Protein 8ITX (pdb70)

Radius of gyration: 19.16 Å; Cα contacts (8 Å, |Δi|>4): 746; chains: 2; bounding box: 39×43×53 Å

Sequence (276 aa):
PLIVPYNLPLPGGVVPRMLITILGTVKPNANRIALDFQRGNDVAFHFNPRFNENNRRVIVCNTKLDNNWGREERQQSVFPFESSGKPFKIQVLVEPDHFKVAVNDAHLLQQYNHRVKKLNEISKLGISSGDIDLTSASYTMIPLIVPYNLPLPGGVVPRMLITILGTVKPNANRIALDFQRGNDVAFHFNPRFNENNRRVIVCNTKLDNNWGREERQSVFPFESGKPFKIQVLVEPDHFKVAVNDAHLLQQYNHRVKKLNEISKLGISGDIDLTSASYTMI

InterPro domains:
  IPR001079 Galectin, carbohydrate recognition domain [PF00337] (117-246)
  IPR001079 Galectin, carbohydrate recognition domain [PS51304] (118-248)
  IPR001079 Galectin, carbohydrate recognition domain [SM00276] (116-248)
  IPR001079 Galectin, carbohydrate recognition domain [SM00908] (122-247)
  IPR001079 Galectin, carbohydrate recognition domain [cd00070] (117-244)
  IPR013320 Concanavalin A-like lectin/glucanase domain superfamily [SSF49899] (115-247)
  IPR044156 Galectin-like [PTHR11346] (79-246)

Solvent-accessible surface area: 13615 Å² total; per-residue (Å²): 146,56,37,6,71,65,34,12,72,3,91,68,8,0,52,51,115,9,32,0,31,1,67,6,46,0,71,99,138,10,74,146,2,13,2,21,0,28,45,53,85,11,13,2,0,26,1,13,0,70,22,76,50,139,140,190,107,16,0,2,2,5,4,26,70,110,81,102,120,42,156,83,46,111,44,92,108,22,37,2,90,59,37,104,99,9,58,1,41,1,33,0,37,92,104,27,2,62,0,23,3,71,105,59,111,24,19,80,0,93,8,64,10,150,136,27,80,88,0,45,18,0,10,2,35,18,16,1,66,0,81,35,16,53,88,73,104,102,164,66,87,24,47,60,72,12,79,3,110,68,7,1,61,46,111,12,35,0,33,0,67,4,41,1,60,102,142,10,39,141,1,13,1,20,0,3,73,39,39,23,3,2,0,27,1,11,0,65,17,74,51,136,138,189,104,16,1,2,3,5,2,28,78,118,52,99,107,42,153,81,46,116,48,92,106,22,38,2,104,57,30,110,97,10,57,0,40,1,30,0,41,91,101,34,2,69,1,24,3,71,108,61,106,20,17,78,1,97,9,63,14,149,117,23,110,79,0,53,23,0,9,1,33,26,29,3,72,2,89,38,15,51,91,72,105,101

Foldseek 3Di:
DDDPQDKFWDVQFDDAQKKKKWKWWFAQVWAKKWKFQDFVPKGFKIWMWGCPPPHATKIWMFIADPNDTDDIDIDRPHPHDHGGMKMWMWGDHQFWIWIDIPNHTDDTGGTPPNPRRSRTMMTIHTRIDTDDIDMDGD/DDDPQDKFWPAQFDDAQKKKKWKWAFAQPFAKKWKFQDQVPKGFKIWMFGCPPPDATKIWIFIADPNRTDDIDIDRDHPHDRGGMKMWMWGHHQFWIWIAMNNHTDDTGGTPPNPRSSRTIMTIHTRIGTDDIDMDGD

GO terms:
  GO:0005576 extracellular region (C, IDA)
  GO:0070492 oligosaccharide binding (F, IDA)
  GO:0031640 killing of cells of another organism (P, IDA)
  GO:0061844 antimicrobial humoral immune response mediated by antimicrobial peptide (P, IDA)
  GO:0051134 negative regulation of NK T cell activation (P, IDA)
  GO:0141069 receptor ligand inhibitor activity (F, IDA)
  GO:0004864 protein phosphatase inhibitor activity (F, IDA)
  GO:0031334 positive regulation of protein-containing complex assembly (P, IDA)
  GO:1903078 positive regulation of protein localization to plasma membrane (P, IDA)
  GO:0019903 protein phosphatase binding (F, IPI)
  GO:0005634 nucleus (C, IDA)
  GO:0005737 cytoplasm (C, IDA)
  GO:0005576 extracellular region (C, EXP)
  GO:0005737 cytoplasm (C, EXP)
  GO:0005886 plasma membrane (C, TAS)
  GO:0030246 carbohydrate binding (F, TAS)
  GO:0101003 ficolin-1-rich granule membrane (C, TAS)
  GO:0030667 secretory granule membrane (C, TAS)
  GO:0005515 protein binding (F, IPI)
  GO:0002548 monocyte chemotaxis (P, IDA)

B-factor: mean 15.77, std 7.27, range [7.55, 139.93]

Secondary structure (DSSP, 8-state):
-PPSSEEEE-TT---TTEEEEEEEEE-TT--BEEEEEEETTEEEEEEEEEEEETTEEEEEEEEEETTEE---EEE------TTSEEEEEEEE-SSEEEEEETTEEEEEEE-SS--GGG--EEEEEESEEEEEEEEEE-/-B-SSEEEE-TT---TTEEEEEEEEE-TT--BEEEEEEETTEEEEEEEEEEEETTEEEEEEEEEETTEE---EEE------TT-EEEEEEEE-SSEEEEEETTEEEEEEE-SS--GGG--EEEEEESEEEEEEEEEE-

Organism: Homo sapiens (NCBI:txid9606)

Nearest PDB structures (foldseek):
  6h64-assembly4_D  TM=9.953E-01  e=1.237E-25  Homo sapiens
  4lbl-assembly1_A  TM=9.980E-01  e=2.325E-25  Homo sapiens
  3aya-assembly2_B  TM=9.984E-01  e=3.360E-25  Homo sapiens
  7cxc-assembly2_B  TM=9.991E-01  e=4.196E-24  Mus musculus
  8ilu-assembly1_B  TM=9.941E-01  e=5.178E-24  Mus musculus

Structure (mmCIF, N/CA/C/O backbone):
data_8ITX
#
_entry.id   8ITX
#
_cell.length_a   34.350
_cell.length_b   43.340
_cell.length_c   48.150
_cell.angle_alpha   111.12
_cell.angle_beta   105.87
_cell.angle_gamma   90.42
#
_symmetry.space_group_name_H-M   'P 1'
#
loop_
_entity.id
_entity.type
_entity.pdbx_description
1 polymer Galectin-3
2 non-polymer 'CHLORIDE ION'
3 non-polymer '2-[(2S,3R,4S,5R,6R)-2-[2-[2,5-bis(chloranyl)phenyl]-5-methyl-1,2,4-triazol-3-yl]-4-[4-[4-chloranyl-3,5-bis(fluoranyl)phenyl]-1,2,3-triazol-1-yl]-6-(hydroxymethyl)-5-oxidanyl-oxan-3-yl]oxyethanoic acid'
4 non-polymer piperazine
5 water water
#
loop_
_atom_site.group_PDB
_atom_site.id
_atom_site.type_symbol
_atom_site.label_atom_id
_atom_site.label_alt_id
_atom_site.label_comp_id
_atom_site.label_asym_id
_atom_site.label_entity_id
_atom_site.label_seq_id
_atom_site.pdbx_PDB_ins_code
_atom_site.Cartn_x
_atom_site.Cartn_y
_atom_site.Cartn_z
_atom_site.occupancy
_atom_site.B_iso_or_equiv
_atom_site.auth_seq_id
_atom_site.auth_comp_id
_atom_site.auth_asym_id
_atom_site.auth_atom_id
_atom_site.pdbx_PDB_model_num
ATOM 1 N N . PRO A 1 45 ? 17.013 -6.453 19.140 1.00 37.49 113 PRO A N 1
ATOM 2 C CA . PRO A 1 45 ? 15.753 -6.100 19.856 1.00 28.09 113 PRO A CA 1
ATOM 3 C C . PRO A 1 45 ? 15.748 -4.574 20.124 1.00 21.18 113 PRO A C 1
ATOM 4 O O . PRO A 1 45 ? 16.316 -4.146 21.157 1.00 23.75 113 PRO A O 1
ATOM 8 N N . LEU A 1 46 ? 15.275 -3.750 19.185 1.00 18.17 114 LEU A N 1
ATOM 9 C CA . LEU A 1 46 ? 15.302 -2.333 19.391 1.00 16.94 114 LEU A CA 1
ATOM 10 C C . LEU A 1 46 ? 14.163 -1.948 20.335 1.00 15.02 114 LEU A C 1
ATOM 11 O O . LEU A 1 46 ? 13.178 -2.676 20.437 1.00 19.66 114 LEU A O 1
ATOM 16 N N . ILE A 1 47 ? 14.252 -0.801 20.973 1.00 14.62 115 ILE A N 1
ATOM 17 C CA . ILE A 1 47 ? 13.167 -0.248 21.757 1.00 14.36 115 ILE A CA 1
ATOM 18 C C . ILE A 1 47 ? 12.182 0.466 20.898 1.00 13.38 115 ILE A C 1
ATOM 19 O O . ILE A 1 47 ? 12.541 1.411 20.140 1.00 14.90 115 ILE A O 1
ATOM 23 N N . VAL A 1 48 ? 10.913 0.116 21.009 1.00 13.13 116 VAL A N 1
ATOM 24 C CA . VAL A 1 48 ? 9.807 0.788 20.325 1.00 14.65 116 VAL A CA 1
ATOM 25 C C . VAL A 1 48 ? 9.091 1.692 21.346 1.00 15.80 116 VAL A C 1
ATOM 26 O O . VAL A 1 48 ? 8.858 1.240 22.485 1.00 17.54 116 VAL A O 1
ATOM 30 N N . PRO A 1 49 ? 8.695 2.896 20.982 1.00 15.66 117 PRO A N 1
ATOM 31 C CA . PRO A 1 49 ? 8.866 3.498 19.689 1.00 15.12 117 PRO A CA 1
ATOM 32 C C . PRO A 1 49 ? 10.279 3.817 19.306 1.00 16.04 117 PRO A C 1
ATOM 33 O O . PRO A 1 49 ? 11.084 4.249 20.144 1.00 19.05 117 PRO A O 1
ATOM 37 N N . TYR A 1 50 ? 10.624 3.581 18.059 1.00 15.30 118 TYR A N 1
ATOM 38 C CA . TYR A 1 50 ? 12.005 3.747 17.667 1.00 14.77 118 TYR A CA 1
ATOM 39 C C . TYR A 1 50 ? 12.074 4.872 16.640 1.00 14.55 118 TYR A C 1
ATOM 40 O O . TYR A 1 50 ? 11.213 4.974 15.679 1.00 16.97 118 TYR A O 1
ATOM 49 N N . ASN A 1 51 ? 13.008 5.765 16.748 1.00 14.28 119 ASN A N 1
ATOM 50 C CA . ASN A 1 51 ? 13.179 6.854 15.835 1.00 14.03 119 ASN A CA 1
ATOM 51 C C . ASN A 1 51 ? 14.458 6.724 15.023 1.00 14.89 119 ASN A C 1
ATOM 52 O O . ASN A 1 51 ? 15.557 6.589 15.627 1.00 18.64 119 ASN A O 1
ATOM 57 N N . LEU A 1 52 ? 14.387 6.632 13.694 1.00 13.65 120 LEU A N 1
ATOM 58 C CA . LEU A 1 52 ? 15.515 6.394 12.765 1.00 15.24 120 LEU A CA 1
ATOM 59 C C . LEU A 1 52 ? 15.783 7.737 12.116 1.00 15.09 120 LEU A C 1
ATOM 60 O O . LEU A 1 52 ? 15.064 8.120 11.142 1.00 12.27 120 LEU A O 1
ATOM 65 N N . PRO A 1 53 ? 16.713 8.589 12.676 1.00 17.34 121 PRO A N 1
ATOM 66 C CA . PRO A 1 53 ? 17.071 9.788 11.905 1.00 16.32 121 PRO A CA 1
ATOM 67 C C . PRO A 1 53 ? 17.645 9.414 10.535 1.00 15.25 121 PRO A C 1
ATOM 68 O O . PRO A 1 53 ? 18.304 8.357 10.369 1.00 17.68 121 PRO A O 1
ATOM 72 N N . LEU A 1 54 ? 17.360 10.225 9.510 1.00 13.56 122 LEU A N 1
ATOM 73 C CA . LEU A 1 54 ? 17.760 10.055 8.147 1.00 16.34 122 LEU A CA 1
ATOM 74 C C . LEU A 1 54 ? 18.728 11.150 7.812 1.00 18.01 122 LEU A C 1
ATOM 75 O O . LEU A 1 54 ? 18.275 12.183 7.257 1.00 18.44 122 LEU A O 1
ATOM 80 N N . PRO A 1 55 ? 20.024 10.979 8.193 1.00 18.41 123 PRO A N 1
ATOM 81 C CA . PRO A 1 55 ? 20.978 12.059 8.057 1.00 18.84 123 PRO A CA 1
ATOM 82 C C . PRO A 1 55 ? 20.969 12.528 6.615 1.00 13.96 123 PRO A C 1
ATOM 83 O O . PRO A 1 55 ? 21.072 11.666 5.671 1.0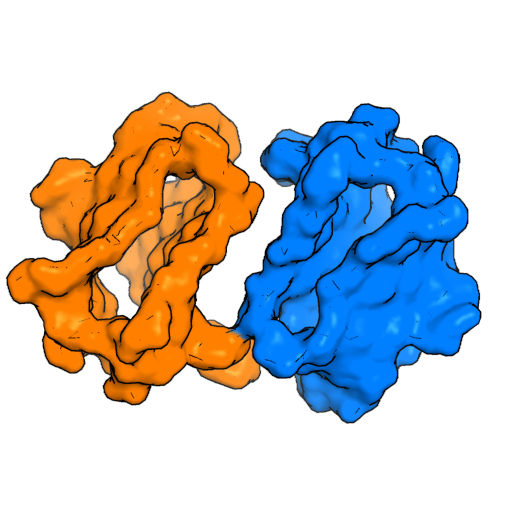0 17.19 123 PRO A O 1
ATOM 87 N N . GLY A 1 56 ? 20.975 13.769 6.424 1.00 18.09 124 GLY A N 1
ATOM 88 C CA . GLY A 1 56 ? 20.947 14.283 5.100 1.00 15.96 124 GLY A CA 1
ATOM 89 C C . GLY A 1 56 ? 19.567 14.454 4.553 1.00 14.17 124 GLY A C 1
ATOM 90 O O . GLY A 1 56 ? 19.474 15.160 3.596 1.00 14.60 124 GLY A O 1
ATOM 91 N N . GLY A 1 57 ? 18.525 13.849 5.132 1.00 12.93 125 GLY A N 1
ATOM 92 C CA . GLY A 1 57 ? 17.125 14.062 4.674 1.00 12.92 125 GLY A CA 1
ATOM 93 C C . GLY A 1 57 ? 16.758 13.012 3.603 1.00 12.93 125 GLY A C 1
ATOM 94 O O . GLY A 1 57 ? 17.640 12.505 2.867 1.00 12.84 125 GLY A O 1
ATOM 95 N N . VAL A 1 58 ? 15.453 12.822 3.417 1.00 11.07 126 VAL A N 1
ATOM 96 C CA . VAL A 1 58 ? 14.911 11.914 2.376 1.00 12.19 126 VAL A CA 1
ATOM 97 C C . VAL A 1 58 ? 15.324 12.471 1.030 1.00 11.90 126 VAL A C 1
ATOM 98 O O . VAL A 1 58 ? 15.295 13.701 0.776 1.00 13.62 126 VAL A O 1
ATOM 102 N N . VAL A 1 59 ? 15.718 11.570 0.139 1.00 12.45 127 VAL A N 1
ATOM 103 C CA . VAL A 1 59 ? 15.963 11.915 -1.270 1.00 12.75 127 VAL A CA 1
ATOM 104 C C . VAL A 1 59 ? 15.385 10.758 -2.081 1.00 11.42 127 VAL A C 1
ATOM 105 O O . VAL A 1 59 ? 15.349 9.615 -1.619 1.00 11.98 127 VAL A O 1
ATOM 109 N N . PRO A 1 60 ? 15.091 10.952 -3.354 1.00 11.29 128 PRO A N 1
ATOM 110 C CA . PRO A 1 60 ? 14.762 9.790 -4.230 1.00 12.70 128 PRO A CA 1
ATOM 111 C C . PRO A 1 60 ? 15.893 8.797 -4.279 1.00 11.76 128 PRO A C 1
ATOM 112 O O . PRO A 1 60 ? 17.092 9.119 -4.226 1.00 11.58 128 PRO A O 1
ATOM 116 N N . ARG A 1 61 ? 15.503 7.543 -4.300 1.00 10.86 129 ARG A N 1
ATOM 117 C CA . ARG A 1 61 ? 16.382 6.356 -4.300 1.00 10.88 129 ARG A CA 1
ATOM 118 C C . ARG A 1 61 ? 16.803 5.974 -2.948 1.00 10.47 129 ARG A C 1
ATOM 119 O O . ARG A 1 61 ? 17.498 4.960 -2.819 1.00 11.84 129 ARG A O 1
ATOM 127 N N . MET A 1 62 ? 16.366 6.644 -1.873 1.00 10.77 130 MET A N 1
ATOM 128 C CA . MET A 1 62 ? 16.486 6.151 -0.520 1.00 9.60 130 MET A CA 1
ATOM 129 C C . MET A 1 62 ? 15.589 4.927 -0.318 1.00 10.28 130 MET A C 1
ATOM 130 O O . MET A 1 62 ? 14.391 5.026 -0.662 1.00 11.24 130 MET A O 1
ATOM 135 N N . LEU A 1 63 ? 16.154 3.900 0.244 1.00 10.43 131 LEU A N 1
ATOM 136 C CA . LEU A 1 63 ? 15.426 2.689 0.558 1.00 12.11 131 LEU A CA 1
ATOM 137 C C . LEU A 1 63 ? 15.559 2.446 2.021 1.00 11.40 131 LEU A C 1
ATOM 138 O O . LEU A 1 63 ? 16.683 2.279 2.557 1.00 14.59 131 LEU A O 1
ATOM 143 N N . ILE A 1 64 ? 14.388 2.319 2.670 1.00 11.14 132 ILE A N 1
ATOM 144 C CA . ILE A 1 64 ? 14.354 2.042 4.131 1.00 13.76 132 ILE A CA 1
ATOM 145 C C . ILE A 1 64 ? 13.872 0.563 4.293 1.00 13.57 132 ILE A C 1
ATOM 146 O O . ILE A 1 64 ? 12.908 0.087 3.580 1.00 15.34 132 ILE A O 1
ATOM 151 N N . THR A 1 65 ? 14.501 -0.200 5.208 1.00 13.43 133 THR A N 1
ATOM 152 C CA . THR A 1 65 ? 14.067 -1.568 5.465 1.00 14.48 133 THR A CA 1
ATOM 153 C C . THR A 1 65 ? 13.805 -1.722 6.989 1.00 14.80 133 THR A C 1
ATOM 154 O O . THR A 1 65 ? 14.633 -1.275 7.873 1.00 16.33 133 THR A O 1
ATOM 158 N N . ILE A 1 66 ? 12.613 -2.24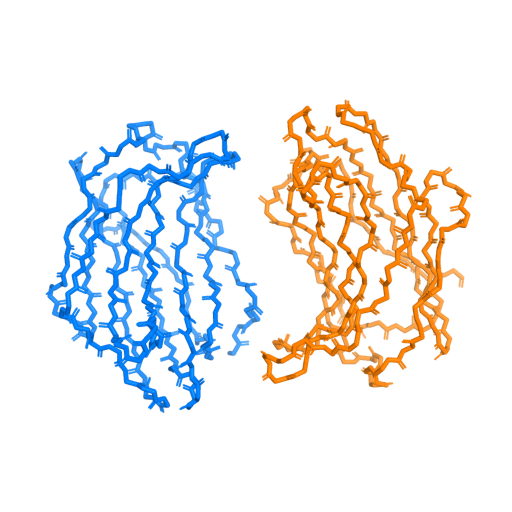4 7.302 1.00 12.88 134 ILE A N 1
ATOM 159 C CA . ILE A 1 66 ? 12.226 -2.507 8.711 1.00 13.17 134 ILE A CA 1
ATOM 160 C C . ILE A 1 66 ? 11.946 -3.979 8.822 1.00 14.03 134 ILE A C 1
ATOM 161 O O . ILE A 1 66 ? 11.168 -4.531 8.002 1.00 12.53 134 ILE A O 1
ATOM 166 N N . LEU A 1 67 ? 12.515 -4.655 9.814 1.00 11.93 135 LEU A N 1
ATOM 167 C CA . LEU A 1 67 ? 12.268 -6.028 10.077 1.00 12.93 135 LEU A CA 1
ATOM 168 C C . LEU A 1 67 ? 11.779 -6.211 11.475 1.00 11.76 135 LEU A C 1
ATOM 169 O O . LEU A 1 67 ? 12.286 -5.526 12.404 1.00 13.07 135 LEU A O 1
ATOM 174 N N . GLY A 1 68 ? 10.808 -7.117 11.637 1.00 11.63 136 GLY A N 1
ATOM 175 C CA . GLY A 1 68 ? 10.351 -7.423 13.028 1.00 13.08 136 GLY A CA 1
ATOM 176 C C . GLY A 1 68 ? 9.325 -8.462 13.020 1.00 12.49 136 GLY A C 1
ATOM 177 O O . GLY A 1 68 ? 9.177 -9.189 12.048 1.00 13.37 136 GLY A O 1
ATOM 178 N N . THR A 1 69 ? 8.649 -8.639 14.167 1.00 11.49 137 THR A N 1
ATOM 179 C CA . THR A 1 69 ? 7.576 -9.577 14.332 1.00 12.05 137 THR A CA 1
ATOM 180 C C . THR A 1 69 ? 6.382 -8.833 14.875 1.00 11.33 137 THR A C 1
ATOM 181 O O . THR A 1 69 ? 6.507 -8.005 15.791 1.00 12.66 137 THR A O 1
ATOM 185 N N . VAL A 1 70 ? 5.201 -9.091 14.320 1.00 11.57 138 VAL A N 1
ATOM 186 C CA . VAL A 1 70 ? 3.948 -8.535 14.865 1.00 12.63 138 VAL A CA 1
ATOM 187 C C . VAL A 1 70 ? 3.617 -9.198 16.189 1.00 11.47 138 VAL A C 1
ATOM 188 O O . VAL A 1 70 ? 3.636 -10.429 16.253 1.00 12.41 138 VAL A O 1
ATOM 192 N N . LYS A 1 71 ? 3.308 -8.412 17.220 1.00 12.02 139 LYS A N 1
ATOM 193 C CA . LYS A 1 71 ? 2.954 -9.053 18.513 1.00 13.58 139 LYS A CA 1
ATOM 194 C C . LYS A 1 71 ? 1.643 -9.863 18.317 1.00 13.59 139 LYS A C 1
ATOM 195 O O . LYS A 1 71 ? 0.768 -9.693 17.430 1.00 13.87 139 LYS A O 1
ATOM 201 N N . PRO A 1 72 ? 1.447 -10.870 19.221 1.00 14.96 140 PRO A N 1
ATOM 202 C CA . PRO A 1 72 ? 0.316 -11.827 18.963 1.00 16.94 140 PRO A CA 1
ATOM 203 C C . PRO A 1 72 ? -1.074 -11.277 19.099 1.00 18.06 140 PRO A C 1
ATOM 204 O O . PRO A 1 72 ? -2.008 -11.796 18.476 1.00 19.38 140 PRO A O 1
ATOM 208 N N . ASN A 1 73 ? -1.170 -10.236 19.850 1.00 16.39 141 ASN A N 1
ATOM 209 C CA . ASN A 1 73 ? -2.462 -9.585 20.042 1.00 17.11 141 ASN A CA 1
ATOM 210 C C . ASN A 1 73 ? -2.428 -8.157 19.548 1.00 17.65 141 ASN A C 1
ATOM 211 O O . ASN A 1 73 ? -3.082 -7.310 20.062 1.00 16.67 141 ASN A O 1
ATOM 216 N N . ALA A 1 74 ? -1.635 -7.944 18.466 1.00 15.41 142 ALA A N 1
ATOM 217 C CA . ALA A 1 74 ? -1.411 -6.599 17.913 1.00 13.50 142 ALA A CA 1
ATOM 218 C C . ALA A 1 74 ? -2.741 -5.916 17.545 1.00 12.92 142 ALA A C 1
ATOM 219 O O . ALA A 1 74 ? -3.676 -6.512 17.018 1.00 13.92 142 ALA A O 1
ATOM 221 N N . ASN A 1 75 ? -2.761 -4.633 17.808 1.00 12.89 143 ASN A N 1
ATOM 222 C CA . ASN A 1 75 ? -3.808 -3.748 17.389 1.00 13.07 143 ASN A CA 1
ATOM 223 C C . ASN A 1 75 ? -3.400 -2.789 16.292 1.00 10.78 143 ASN A C 1
ATOM 224 O O . ASN A 1 75 ? -4.233 -2.479 15.435 1.00 11.81 143 ASN A O 1
ATOM 229 N N . ARG A 1 76 ? -2.170 -2.312 16.280 1.00 10.61 144 ARG A N 1
ATOM 230 C CA . ARG A 1 76 ? -1.794 -1.217 15.387 1.00 11.13 144 ARG A CA 1
ATOM 231 C C . ARG A 1 76 ? -0.300 -1.203 15.237 1.00 10.93 144 ARG A C 1
ATOM 232 O O . ARG A 1 76 ? 0.467 -1.609 16.118 1.00 12.18 144 ARG A O 1
ATOM 240 N N . ILE A 1 77 ? 0.108 -0.677 14.099 1.00 11.17 145 ILE A N 1
ATOM 241 C CA . ILE A 1 77 ? 1.525 -0.354 13.768 1.00 10.50 145 ILE A CA 1
ATOM 242 C C . ILE A 1 77 ? 1.484 1.022 13.138 1.00 10.06 145 ILE A C 1
ATOM 243 O O . ILE A 1 77 ? 0.499 1.290 12.344 1.00 10.06 145 ILE A O 1
ATOM 248 N N . ALA A 1 78 ? 2.542 1.789 13.295 1.00 10.38 146 ALA A N 1
ATOM 249 C CA . ALA A 1 78 ? 2.604 3.040 12.504 1.00 10.10 146 ALA A CA 1
ATOM 250 C C . ALA A 1 78 ? 4.029 3.301 12.087 1.00 10.66 146 ALA A C 1
ATOM 251 O O . ALA A 1 78 ? 4.974 3.169 12.921 1.00 13.11 146 ALA A O 1
ATOM 253 N N . LEU A 1 79 ? 4.208 3.689 10.861 1.00 9.93 147 LEU A N 1
ATOM 254 C CA . LEU A 1 79 ? 5.507 4.277 10.394 1.00 10.51 147 LEU A CA 1
ATOM 255 C C . LEU A 1 79 ? 5.215 5.712 10.097 1.00 10.53 147 LEU A C 1
ATOM 256 O O . LEU A 1 79 ? 4.225 5.994 9.380 1.00 12.55 147 LEU A O 1
ATOM 261 N N . ASP A 1 80 ? 5.959 6.654 10.580 1.00 10.33 148 ASP A N 1
ATOM 262 C CA . ASP A 1 80 ? 5.748 8.092 10.377 1.00 9.85 148 ASP A CA 1
ATOM 263 C C . ASP A 1 80 ? 6.964 8.786 9.841 1.00 9.49 148 ASP A C 1
ATOM 264 O O . ASP A 1 80 ? 8.010 8.915 10.618 1.00 11.04 148 ASP A O 1
ATOM 269 N N . PHE A 1 81 ? 6.984 9.157 8.563 1.00 9.52 149 PHE A N 1
ATOM 270 C CA . PHE A 1 81 ? 8.032 9.968 8.014 1.00 9.77 149 PHE A CA 1
ATOM 271 C C . PHE A 1 81 ? 7.789 11.407 8.434 1.00 9.62 149 PHE A C 1
ATOM 272 O O . PHE A 1 81 ? 6.769 11.950 7.992 1.00 10.97 149 PHE A O 1
ATOM 280 N N . GLN A 1 82 ? 8.685 11.952 9.237 1.00 10.64 150 GLN A N 1
ATOM 281 C CA . GLN A 1 82 ? 8.458 13.222 9.918 1.00 11.90 150 GLN A CA 1
ATOM 282 C C . GLN A 1 82 ? 9.203 14.344 9.343 1.00 11.91 150 GLN A C 1
ATOM 283 O O . GLN A 1 82 ? 10.379 14.234 8.975 1.00 12.67 150 GLN A O 1
ATOM 289 N N . ARG A 1 83 ? 8.515 15.470 9.271 1.00 12.94 151 ARG A N 1
ATOM 290 C CA . ARG A 1 83 ? 9.096 16.764 8.783 1.00 14.38 151 ARG A CA 1
ATOM 291 C C . ARG A 1 83 ? 8.741 17.798 9.773 1.00 15.96 151 ARG A C 1
ATOM 292 O O . ARG A 1 83 ? 7.587 18.369 9.718 1.00 17.26 151 ARG A O 1
ATOM 300 N N . GLY A 1 84 ? 9.679 18.043 10.691 1.00 20.01 152 GLY A N 1
ATOM 301 C CA . GLY A 1 84 ? 9.357 19.150 11.634 1.00 21.57 152 GLY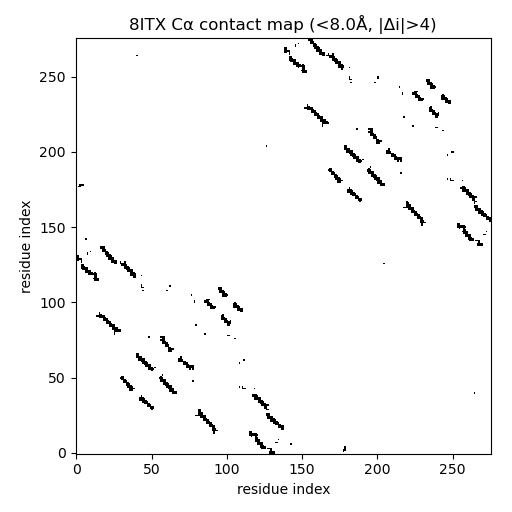 A CA 1
ATOM 302 C C . GLY A 1 84 ? 8.203 18.632 12.462 1.00 21.94 152 GLY A C 1
ATOM 303 O O . GLY A 1 84 ? 8.298 17.521 12.949 1.00 22.50 152 GLY A O 1
ATOM 304 N N . ASN A 1 85 ? 7.103 19.405 12.581 1.00 22.90 153 ASN A N 1
ATOM 305 C CA . ASN A 1 85 ? 5.989 18.967 13.474 1.00 22.58 153 ASN A CA 1
ATOM 306 C C . ASN A 1 85 ? 4.915 18.177 12.710 1.00 24.16 153 ASN A C 1
ATOM 307 O O . ASN A 1 85 ? 3.880 17.759 13.221 1.00 23.88 153 ASN A O 1
ATOM 312 N N . ASP A 1 86 ? 5.216 17.929 11.466 1.00 17.55 154 ASP A N 1
ATOM 313 C CA . ASP A 1 86 ? 4.314 17.242 10.590 1.00 13.68 154 ASP A CA 1
ATOM 314 C C . ASP A 1 86 ? 4.737 15.818 10.305 1.00 11.07 154 ASP A C 1
ATOM 315 O O . ASP A 1 86 ? 5.851 15.416 10.454 1.00 13.52 154 ASP A O 1
ATOM 320 N N . VAL A 1 87 ? 3.702 15.085 9.824 1.00 10.88 155 VAL A N 1
ATOM 321 C CA . VAL A 1 87 ? 3.965 13.743 9.321 1.00 9.72 155 VAL A CA 1
ATOM 322 C C . VAL A 1 87 ? 3.701 13.708 7.825 1.00 9.67 155 VAL A C 1
ATOM 323 O O . VAL A 1 87 ? 2.572 13.823 7.379 1.00 10.01 155 VAL A O 1
ATOM 327 N N . ALA A 1 88 ? 4.786 13.657 7.037 1.00 9.37 156 ALA A N 1
ATOM 328 C CA . ALA A 1 88 ? 4.666 13.635 5.587 1.00 10.37 156 ALA A CA 1
ATOM 329 C C . ALA A 1 88 ? 3.939 12.364 5.126 1.00 9.47 156 ALA A C 1
ATOM 330 O O . ALA A 1 88 ? 3.159 12.456 4.183 1.00 9.14 156 ALA A O 1
ATOM 332 N N . PHE A 1 89 ? 4.228 11.242 5.734 1.00 8.78 157 PHE A N 1
ATOM 333 C CA . PHE A 1 89 ? 3.617 9.964 5.317 1.00 9.33 157 PHE A CA 1
ATOM 334 C C . PHE A 1 89 ? 3.482 9.101 6.548 1.00 8.04 157 PHE A C 1
ATOM 335 O O . PHE A 1 89 ? 4.514 8.763 7.140 1.00 8.78 157 PHE A O 1
ATOM 343 N N . HIS A 1 90 ? 2.287 8.822 6.938 1.00 8.62 158 HIS A N 1
ATOM 344 C CA . HIS A 1 90 ? 1.887 7.922 7.975 1.00 7.60 158 HIS A CA 1
ATOM 345 C C . HIS A 1 90 ? 1.328 6.687 7.344 1.00 8.57 158 HIS A C 1
ATOM 346 O O . HIS A 1 90 ? 0.371 6.771 6.561 1.00 9.06 158 HIS A O 1
ATOM 353 N N . PHE A 1 91 ? 1.920 5.526 7.658 1.00 8.18 159 PHE A N 1
ATOM 354 C CA . PHE A 1 91 ? 1.517 4.229 7.201 1.00 8.36 159 PHE A CA 1
ATOM 355 C C . PHE A 1 91 ? 1.035 3.425 8.401 1.00 8.99 159 PHE A C 1
ATOM 356 O O . PHE A 1 91 ? 1.861 3.146 9.303 1.00 8.57 159 PHE A O 1
ATOM 364 N N . ASN A 1 92 ? -0.248 3.095 8.456 1.00 8.29 160 ASN A N 1
ATOM 365 C CA . ASN A 1 92 ? -0.835 2.635 9.688 1.00 8.49 160 ASN A CA 1
ATOM 366 C C . ASN A 1 92 ? -1.707 1.413 9.508 1.00 7.99 160 ASN A C 1
ATOM 367 O O . ASN A 1 92 ? -2.957 1.495 9.341 1.00 8.87 160 ASN A O 1
ATOM 372 N N . PRO A 1 93 ? -1.134 0.212 9.532 1.00 9.10 161 PRO A N 1
ATOM 373 C CA . PRO A 1 93 ? -1.897 -1.031 9.659 1.00 9.81 161 PRO A CA 1
ATOM 374 C C . PRO A 1 93 ? -2.681 -1.072 10.950 1.00 9.44 161 PRO A C 1
ATOM 375 O O . PRO A 1 93 ? -2.135 -0.912 12.078 1.00 10.24 161 PRO A O 1
ATOM 379 N N . ARG A 1 94 ? -4.001 -1.281 10.807 1.00 9.43 162 ARG A N 1
ATOM 380 C CA . ARG A 1 94 ? -4.924 -1.398 11.988 1.00 10.69 162 ARG A CA 1
ATOM 381 C C . ARG A 1 94 ? -5.469 -2.813 11.890 1.00 11.26 162 ARG A C 1
ATOM 382 O O . ARG A 1 94 ? -6.076 -3.270 10.895 1.00 12.03 162 ARG A O 1
ATOM 390 N N . PHE A 1 95 ? -5.243 -3.554 12.992 1.00 11.57 163 PHE A N 1
ATOM 391 C CA . PHE A 1 95 ? -5.631 -4.973 13.040 1.00 13.26 163 PHE A CA 1
ATOM 392 C C . PHE A 1 95 ? -7.002 -5.157 13.475 1.00 14.91 163 PHE A C 1
ATOM 393 O O . PHE A 1 95 ? -7.539 -6.285 13.343 1.00 16.85 163 PHE A O 1
ATOM 401 N N . ASN A 1 96 ? -7.606 -4.151 14.050 1.00 14.59 164 ASN A N 1
ATOM 402 C CA . ASN A 1 96 ? -8.931 -4.288 14.728 1.00 16.85 164 ASN A CA 1
ATOM 403 C C . ASN A 1 96 ? -9.589 -2.958 14.659 1.00 15.19 164 ASN A C 1
ATOM 404 O O . ASN A 1 96 ? -9.875 -2.339 15.672 1.00 19.54 164 ASN A O 1
ATOM 409 N N . GLU A 1 97 ? -9.768 -2.418 13.449 1.00 16.70 165 GLU A N 1
ATOM 410 C CA . GLU A 1 97 ? -10.552 -1.202 13.320 1.00 16.47 165 GLU A CA 1
ATOM 411 C C . GLU A 1 97 ? -12.023 -1.691 13.164 1.00 15.99 165 GLU A C 1
ATOM 412 O O . GLU A 1 97 ? -12.414 -2.229 12.088 1.00 16.82 165 GLU A O 1
ATOM 418 N N . ASN A 1 98 ? -12.743 -1.739 14.299 1.00 17.15 166 ASN A N 1
ATOM 419 C CA . ASN A 1 98 ? -14.071 -2.345 14.328 1.00 16.05 166 ASN A CA 1
ATOM 420 C C . ASN A 1 98 ? -14.089 -3.727 13.751 1.00 18.55 166 ASN A C 1
ATOM 421 O O . ASN A 1 98 ? -14.923 -3.988 12.876 1.00 18.50 166 ASN A O 1
ATOM 426 N N . ASN A 1 99 ? -13.173 -4.588 14.206 1.00 16.36 167 ASN A N 1
ATOM 427 C CA . ASN A 1 99 ? -13.153 -5.956 13.830 1.00 18.33 167 ASN A CA 1
ATOM 428 C C . ASN A 1 99 ? -12.945 -6.198 12.343 1.00 18.06 167 ASN A C 1
ATOM 429 O O . ASN A 1 99 ? -13.240 -7.329 11.856 1.00 22.20 167 ASN A O 1
ATOM 434 N N . ARG A 1 100 ? -12.167 -5.282 11.687 1.00 19.52 168 ARG A N 1
ATOM 435 C CA . ARG A 1 100 ? -11.703 -5.427 10.320 1.00 19.44 168 ARG A CA 1
ATOM 436 C C . ARG A 1 100 ? -10.229 -4.992 10.354 1.00 17.01 168 ARG A C 1
ATOM 437 O O . ARG A 1 100 ? -9.822 -4.160 11.199 1.00 17.70 168 ARG A O 1
ATOM 445 N N . ARG A 1 101 ? -9.522 -5.558 9.395 1.00 14.68 169 ARG A N 1
ATOM 446 C CA . ARG A 1 101 ? -8.082 -5.197 9.224 1.00 12.55 169 ARG A CA 1
ATOM 447 C C . ARG A 1 101 ? -8.034 -4.270 8.050 1.00 13.09 169 ARG A C 1
ATOM 448 O O . ARG A 1 101 ? -8.591 -4.528 6.976 1.00 13.33 169 ARG A O 1
ATOM 456 N N . VAL A 1 102 ? -7.296 -3.165 8.185 1.00 11.40 170 VAL A N 1
ATOM 457 C CA . VAL A 1 102 ? -7.189 -2.147 7.146 1.00 10.66 170 VAL A CA 1
ATOM 458 C C . VAL A 1 102 ? -5.831 -1.455 7.245 1.00 9.58 170 VAL A C 1
ATOM 459 O O . VAL A 1 102 ? -5.347 -1.318 8.381 1.00 11.71 170 VAL A O 1
ATOM 463 N N . ILE A 1 103 ? -5.323 -0.990 6.126 1.00 9.14 171 ILE A N 1
ATOM 464 C CA . ILE A 1 103 ? -4.158 -0.120 6.193 1.00 9.68 171 ILE A CA 1
ATOM 465 C C . ILE A 1 103 ? -4.642 1.292 5.901 1.00 8.44 171 ILE A C 1
ATOM 466 O O . ILE A 1 103 ? -5.389 1.526 4.905 1.00 9.98 171 ILE A O 1
ATOM 471 N N . VAL A 1 104 ? -4.327 2.229 6.757 1.00 8.70 172 VAL A N 1
ATOM 472 C CA . VAL A 1 104 ? -4.658 3.664 6.571 1.00 9.01 172 VAL A CA 1
ATOM 473 C C . VAL A 1 104 ? -3.371 4.422 6.322 1.00 9.33 172 VAL A C 1
ATOM 474 O O . VAL A 1 104 ? -2.435 4.276 7.160 1.00 10.16 172 VAL A O 1
ATOM 478 N N . CYS A 1 105 ? -3.364 5.249 5.291 1.00 7.77 173 CYS A N 1
ATOM 479 C CA . CYS A 1 105 ? -2.239 6.125 5.092 1.00 8.24 173 CYS A CA 1
ATOM 480 C C . CYS A 1 105 ? -2.717 7.581 5.025 1.00 7.55 173 CYS A C 1
ATOM 481 O O . CYS A 1 105 ? -3.821 7.840 4.520 1.00 8.24 173 CYS A O 1
ATOM 484 N N . ASN A 1 106 ? -1.921 8.511 5.525 1.00 8.10 174 ASN A N 1
ATOM 485 C CA . ASN A 1 106 ? -2.325 9.906 5.530 1.00 8.18 174 ASN A CA 1
ATOM 486 C C . ASN A 1 106 ? -1.110 10.750 5.793 1.00 7.56 174 ASN A C 1
ATOM 487 O O . ASN A 1 106 ? 0.018 10.287 5.993 1.00 7.85 174 ASN A O 1
ATOM 492 N N . THR A 1 107 ? -1.333 12.063 5.862 1.00 8.39 175 THR A N 1
ATOM 493 C CA . THR A 1 107 ? -0.405 13.145 6.153 1.00 8.24 175 THR A CA 1
ATOM 494 C C . THR A 1 107 ? -0.982 14.038 7.251 1.00 8.89 175 THR A C 1
ATOM 495 O O . THR A 1 107 ? -2.185 14.297 7.207 1.00 8.61 175 THR A O 1
ATOM 499 N N . LYS A 1 108 ? -0.148 14.426 8.176 1.00 9.37 176 LYS A N 1
ATOM 500 C CA . LYS A 1 108 ? -0.535 15.347 9.280 1.00 9.54 176 LYS A CA 1
ATOM 501 C C . LYS A 1 108 ? 0.237 16.651 9.062 1.00 10.29 176 LYS A C 1
ATOM 502 O O . LYS A 1 108 ? 1.453 16.656 9.089 1.00 11.94 176 LYS A O 1
ATOM 508 N N . LEU A 1 109 ? -0.515 17.708 8.878 1.00 11.23 177 LEU A N 1
ATOM 509 C CA . LEU A 1 109 ? 0.097 19.054 8.710 1.00 14.25 177 LEU A CA 1
ATOM 510 C C . LEU A 1 109 ? -0.579 20.008 9.707 1.00 12.80 177 LEU A C 1
ATOM 511 O O . LEU A 1 109 ? -1.796 20.095 9.751 1.00 13.24 177 LEU A O 1
ATOM 516 N N . ASP A 1 110 ? 0.273 20.713 10.488 1.00 16.30 178 ASP A N 1
ATOM 517 C CA . ASP A 1 110 ? -0.186 21.585 11.588 1.00 16.06 178 ASP A CA 1
ATOM 518 C C . ASP A 1 110 ? -1.234 20.870 12.393 1.00 18.13 178 ASP A C 1
ATOM 519 O O . ASP A 1 110 ? -2.254 21.520 12.826 1.00 18.87 178 ASP A O 1
ATOM 524 N N . ASN A 1 111 ? -0.950 19.646 12.783 1.00 15.40 179 ASN A N 1
ATOM 525 C CA . ASN A 1 111 ? -1.740 18.888 13.659 1.00 14.31 179 ASN A CA 1
ATOM 526 C C . ASN A 1 111 ? -3.106 18.507 13.032 1.00 14.11 179 ASN A C 1
ATOM 527 O O . ASN A 1 111 ? -3.965 18.032 13.766 1.00 16.26 179 ASN A O 1
ATOM 532 N N . ASN A 1 112 ? -3.314 18.644 11.727 1.00 13.57 180 ASN A N 1
ATOM 533 C CA . ASN A 1 112 ? -4.559 18.184 11.102 1.00 12.50 180 ASN A CA 1
ATOM 534 C C . ASN A 1 112 ? -4.247 17.028 10.149 1.00 11.47 180 ASN A C 1
ATOM 535 O O . ASN A 1 112 ? -3.404 17.159 9.245 1.00 12.00 180 ASN A O 1
ATOM 540 N N . TRP A 1 113 ? -4.920 15.925 10.322 1.00 10.63 181 TRP A N 1
ATOM 541 C CA . TRP A 1 113 ? -4.881 14.826 9.347 1.00 9.64 181 TRP A CA 1
ATOM 542 C C . TRP A 1 113 ? -5.579 15.209 8.083 1.00 11.06 181 TRP A C 1
ATOM 543 O O . TRP A 1 113 ? -6.621 15.948 8.127 1.00 12.68 181 TRP A O 1
ATOM 554 N N . GLY A 1 114 ? -5.175 14.736 6.968 1.00 9.80 182 GLY A N 1
ATOM 555 C CA . GLY A 1 114 ? -5.739 15.019 5.703 1.00 10.62 182 GLY A CA 1
ATOM 556 C C . GLY A 1 114 ? -6.632 13.894 5.192 1.00 9.99 182 GLY A C 1
ATOM 557 O O . GLY A 1 114 ? -7.250 13.191 5.982 1.00 9.22 182 GLY A O 1
ATOM 558 N N . ARG A 1 115 ? -6.679 13.784 3.848 1.00 9.67 183 ARG A N 1
ATOM 559 C CA . ARG A 1 115 ? -7.451 12.738 3.185 1.00 11.17 183 ARG A CA 1
ATOM 560 C C . ARG A 1 115 ? -6.883 11.330 3.516 1.00 8.61 183 ARG A C 1
ATOM 561 O O . ARG A 1 115 ? -5.688 11.103 3.395 1.00 9.55 183 ARG A O 1
ATOM 569 N N . GLU A 1 116 ? -7.745 10.449 3.980 1.00 8.82 184 GLU A N 1
ATOM 570 C CA . GLU A 1 116 ? -7.278 9.068 4.259 1.00 9.05 184 GLU A CA 1
ATOM 571 C C . GLU A 1 116 ? -7.207 8.236 2.992 1.00 9.47 184 GLU A C 1
ATOM 572 O O . GLU A 1 116 ? -8.133 8.338 2.147 1.00 10.62 184 GLU A O 1
ATOM 578 N N . GLU A 1 117 ? -6.134 7.469 2.857 1.00 8.78 185 GLU A N 1
ATOM 579 C CA . GLU A 1 117 ? -6.064 6.430 1.825 1.00 8.75 185 GLU A CA 1
ATOM 580 C C . GLU A 1 117 ? -6.160 5.123 2.483 1.00 9.27 185 GLU A C 1
ATOM 581 O O . GLU A 1 117 ? -5.328 4.775 3.334 1.00 11.09 185 GLU A O 1
ATOM 587 N N . ARG A 1 118 ? -7.164 4.330 2.210 1.00 10.00 186 ARG A N 1
ATOM 588 C CA . ARG A 1 118 ? -7.438 3.071 2.912 1.00 10.28 186 ARG A CA 1
ATOM 589 C C . ARG A 1 118 ? -7.354 1.930 1.980 1.00 11.16 186 ARG A C 1
ATOM 590 O O . ARG A 1 118 ? -7.741 2.015 0.761 1.00 12.18 186 ARG A O 1
ATOM 598 N N . GLN A 1 119 ? -6.856 0.803 2.455 1.00 11.21 187 GLN A N 1
ATOM 599 C CA A GLN A 1 119 ? -6.947 -0.390 1.667 0.50 10.79 187 GLN A CA 1
ATOM 600 C CA B GLN A 1 119 ? -6.936 -0.392 1.672 0.50 10.87 187 GLN A CA 1
ATOM 601 C C . GLN A 1 119 ? -7.076 -1.599 2.472 1.00 11.71 187 GLN A C 1
ATOM 602 O O . GLN A 1 119 ? -6.658 -1.710 3.655 1.00 11.50 187 GLN A O 1
ATOM 611 N N . SER A 1 120 ? -7.670 -2.599 1.839 1.00 11.77 188 SER A N 1
ATOM 612 C CA . SER A 1 120 ? -8.017 -3.823 2.536 1.00 11.93 188 SER A CA 1
ATOM 613 C C . SER A 1 120 ? -6.946 -4.906 2.389 1.00 11.14 188 SER A C 1
ATOM 614 O O . SER A 1 120 ? -6.964 -5.841 3.183 1.00 12.22 188 SER A O 1
ATOM 617 N N . VAL A 1 121 ? -6.081 -4.853 1.388 1.00 10.86 189 VAL A N 1
ATOM 618 C CA . VAL A 1 121 ? -5.044 -5.870 1.279 1.00 11.35 189 VAL A CA 1
ATOM 619 C C . VAL A 1 121 ? -4.083 -5.700 2.429 1.00 10.38 189 VAL A C 1
ATOM 620 O O . VAL A 1 121 ? -3.485 -4.642 2.550 1.00 11.30 189 VAL A O 1
ATOM 624 N N . PHE A 1 122 ? -3.996 -6.729 3.261 1.00 12.04 190 PHE A N 1
ATOM 625 C CA . PHE A 1 122 ? -3.439 -6.577 4.551 1.00 10.67 190 PHE A CA 1
ATOM 626 C C . PHE A 1 122 ? -2.440 -7.674 4.779 1.00 10.99 190 PHE A C 1
ATOM 627 O O . PHE A 1 122 ? -2.896 -8.827 4.998 1.00 13.92 190 PHE A O 1
ATOM 635 N N . PRO A 1 123 ? -1.142 -7.427 4.676 1.00 10.60 191 PRO A N 1
ATOM 636 C CA . PRO A 1 123 ? -0.206 -8.549 4.593 1.00 11.56 191 PRO A CA 1
ATOM 637 C C . PRO A 1 123 ? 0.328 -8.969 5.966 1.00 11.38 191 PRO A C 1
ATOM 638 O O . PRO A 1 123 ? 1.001 -10.022 6.043 1.00 15.56 191 PRO A O 1
ATOM 642 N N . PHE A 1 124 ? 0.116 -8.244 6.990 1.00 10.23 192 PHE A N 1
ATOM 643 C CA . PHE A 1 124 ? 0.649 -8.564 8.339 1.00 9.67 192 PHE A CA 1
ATOM 644 C C . PHE A 1 124 ? -0.166 -9.668 8.977 1.00 11.53 192 PHE A C 1
ATOM 645 O O . PHE A 1 124 ? -1.348 -9.787 8.777 1.00 13.20 192 PHE A O 1
ATOM 653 N N . GLU A 1 125 ? 0.523 -10.430 9.844 1.00 11.66 193 GLU A N 1
ATOM 654 C CA . GLU A 1 125 ? -0.123 -11.555 10.562 1.00 11.83 193 GLU A CA 1
ATOM 655 C C . GLU A 1 125 ? 0.359 -11.503 11.977 1.00 12.42 193 GLU A C 1
ATOM 656 O O . GLU A 1 125 ? 1.556 -11.448 12.238 1.00 12.81 193 GLU A O 1
ATOM 662 N N . SER A 1 126 ? -0.625 -11.477 12.908 1.00 14.24 194 SER A N 1
ATOM 663 C CA A SER A 1 126 ? -0.289 -11.423 14.314 0.50 14.34 194 SER A CA 1
ATOM 664 C CA B SER A 1 126 ? -0.366 -11.456 14.318 0.50 14.44 194 SER A CA 1
ATOM 665 C C . SER A 1 126 ? 0.612 -12.579 14.712 1.00 12.73 194 SER A C 1
ATOM 666 O O . SER A 1 126 ? 0.402 -13.708 14.354 1.00 13.22 194 SER A O 1
ATOM 671 N N . GLY A 1 127 ? 1.655 -12.202 15.447 1.00 12.34 195 GLY A N 1
ATOM 672 C CA . GLY A 1 127 ? 2.674 -13.068 15.983 1.00 13.18 195 GLY A CA 1
ATOM 673 C C . GLY A 1 127 ? 3.607 -13.552 14.951 1.00 14.29 195 GLY A C 1
ATOM 674 O O . GLY A 1 127 ? 4.458 -14.424 15.283 1.00 14.61 195 GLY A O 1
ATOM 675 N N . LYS A 1 128 ? 3.640 -13.024 13.697 1.00 13.46 196 LYS A N 1
ATOM 676 C CA . LYS A 1 128 ? 4.501 -13.499 12.620 1.00 13.56 196 LYS A CA 1
ATOM 677 C C . LYS A 1 128 ? 5.471 -12.435 12.148 1.00 11.53 196 LYS A C 1
ATOM 678 O O . LYS A 1 128 ? 5.216 -11.216 12.203 1.00 11.21 196 LYS A O 1
ATOM 684 N N . PRO A 1 129 ? 6.628 -12.868 11.636 1.00 12.69 197 PRO A N 1
ATOM 685 C CA . PRO A 1 129 ? 7.677 -11.888 11.154 1.00 13.69 197 PRO A CA 1
ATOM 686 C C . PRO A 1 129 ? 7.164 -11.166 9.914 1.00 12.71 197 PRO A C 1
ATOM 687 O O . PRO A 1 129 ? 6.314 -11.631 9.149 1.00 13.17 197 PRO A O 1
ATOM 691 N N . PHE A 1 130 ? 7.652 -9.937 9.787 1.00 11.55 198 PHE A N 1
ATOM 692 C CA . PHE A 1 130 ? 7.365 -9.124 8.606 1.00 12.02 198 PHE A CA 1
ATOM 693 C C . PHE A 1 130 ? 8.603 -8.392 8.203 1.00 10.60 198 PHE A C 1
ATOM 694 O O . PHE A 1 130 ? 9.553 -8.211 8.953 1.00 12.02 198 PHE A O 1
ATOM 702 N N . LYS A 1 131 ? 8.563 -7.949 6.933 1.00 11.58 199 LYS A N 1
ATOM 703 C CA . LYS A 1 131 ? 9.578 -7.064 6.323 1.00 11.43 199 LYS A CA 1
ATOM 704 C C . LYS A 1 131 ? 8.854 -5.941 5.644 1.00 10.22 199 LYS A C 1
ATOM 705 O O . LYS A 1 131 ? 7.900 -6.180 4.870 1.00 11.37 199 LYS A O 1
ATOM 711 N N . ILE A 1 132 ? 9.174 -4.705 5.986 1.00 10.03 200 ILE A N 1
ATOM 712 C CA . ILE A 1 132 ? 8.636 -3.545 5.243 1.00 9.73 200 ILE A CA 1
ATOM 713 C C . ILE A 1 132 ? 9.796 -2.814 4.569 1.00 10.47 200 ILE A C 1
ATOM 714 O O . ILE A 1 132 ? 10.811 -2.559 5.218 1.00 11.26 200 ILE A O 1
ATOM 719 N N . GLN A 1 133 ? 9.638 -2.546 3.271 1.00 9.81 201 GLN A N 1
ATOM 720 C CA . GLN A 1 133 ? 10.639 -1.678 2.592 1.00 10.05 201 GLN A CA 1
ATOM 721 C C . GLN A 1 133 ? 9.929 -0.541 2.018 1.00 10.13 201 GLN A C 1
ATOM 722 O O . GLN A 1 133 ? 8.765 -0.643 1.467 1.00 12.36 201 GLN A O 1
ATOM 728 N N . VAL A 1 134 ? 10.484 0.650 2.142 1.00 10.29 202 VAL A N 1
ATOM 729 C CA . VAL A 1 134 ? 9.908 1.869 1.557 1.00 10.91 202 VAL A CA 1
ATOM 730 C C . VAL A 1 134 ? 10.949 2.463 0.620 1.00 9.78 202 VAL A C 1
ATOM 731 O O . VAL A 1 134 ? 12.116 2.737 1.033 1.00 11.73 202 VAL A O 1
ATOM 735 N N . LEU A 1 135 ? 10.598 2.630 -0.629 1.00 10.26 203 LEU A N 1
ATOM 736 C CA . LEU A 1 135 ? 11.495 3.219 -1.628 1.00 10.25 203 LEU A CA 1
ATOM 737 C C . LEU A 1 135 ? 10.944 4.600 -1.992 1.00 10.35 203 LEU A C 1
ATOM 738 O O . LEU A 1 135 ? 9.807 4.760 -2.345 1.00 11.42 203 LEU A O 1
ATOM 743 N N . VAL A 1 136 ? 11.782 5.629 -1.857 1.00 10.82 204 VAL A N 1
ATOM 744 C CA . VAL A 1 136 ? 11.393 6.966 -2.186 1.00 10.73 204 VAL A CA 1
ATOM 745 C C . VAL A 1 136 ? 11.583 7.209 -3.666 1.00 10.37 204 VAL A C 1
ATOM 746 O O . VAL A 1 136 ? 12.715 7.052 -4.189 1.00 12.46 204 VAL A O 1
ATOM 750 N N . GLU A 1 137 ? 10.556 7.561 -4.336 1.00 11.06 205 GLU A N 1
ATOM 751 C CA . GLU A 1 137 ? 10.597 7.962 -5.760 1.00 12.21 205 GLU A CA 1
ATOM 752 C C . GLU A 1 137 ? 10.226 9.418 -5.849 1.00 12.26 205 GLU A C 1
ATOM 753 O O . GLU A 1 137 ? 9.728 10.024 -4.881 1.00 12.40 205 GLU A O 1
ATOM 759 N N . PRO A 1 138 ? 10.462 10.072 -7.013 1.00 11.70 206 PRO A N 1
ATOM 760 C CA . PRO A 1 138 ? 10.155 11.483 -7.099 1.00 12.95 206 PRO A CA 1
ATOM 761 C C . PRO A 1 138 ? 8.690 11.861 -6.846 1.00 12.28 206 PRO A C 1
ATOM 762 O O . PRO A 1 138 ? 8.465 12.903 -6.303 1.00 13.70 206 PRO A O 1
ATOM 766 N N . ASP A 1 139 ? 7.785 10.972 -7.207 1.00 12.74 207 ASP A N 1
ATOM 767 C CA . ASP A 1 139 ? 6.376 11.244 -7.166 1.00 13.38 207 ASP A CA 1
ATOM 768 C C . ASP A 1 139 ? 5.629 10.583 -5.971 1.00 11.96 207 ASP A C 1
ATOM 769 O O . ASP A 1 139 ? 4.514 11.026 -5.664 1.00 11.84 207 ASP A O 1
ATOM 774 N N . HIS A 1 140 ? 6.228 9.592 -5.378 1.00 11.16 208 HIS A N 1
ATOM 775 C CA . HIS A 1 140 ? 5.502 8.802 -4.361 1.00 10.37 208 HIS A CA 1
ATOM 776 C C . HIS A 1 140 ? 6.500 8.024 -3.552 1.00 10.46 208 HIS A C 1
ATOM 777 O O . HIS A 1 140 ? 7.650 7.824 -3.981 1.00 11.15 208 HIS A O 1
ATOM 784 N N . PHE A 1 141 ? 6.045 7.545 -2.410 1.00 9.75 209 PHE A N 1
ATOM 785 C CA . PHE A 1 141 ? 6.722 6.415 -1.731 1.00 10.14 209 PHE A CA 1
ATOM 786 C C . PHE A 1 141 ? 6.145 5.105 -2.255 1.00 9.75 209 PHE A C 1
ATOM 787 O O . PHE A 1 141 ? 4.905 4.993 -2.394 1.00 11.61 209 PHE A O 1
ATOM 795 N N . LYS A 1 142 ? 6.988 4.146 -2.501 1.00 10.17 210 LYS A N 1
ATOM 796 C CA . LYS A 1 142 ? 6.583 2.773 -2.762 1.00 9.67 210 LYS A CA 1
ATOM 797 C C . LYS A 1 142 ? 6.784 1.978 -1.498 1.00 10.58 210 LYS A C 1
ATOM 798 O O . LYS A 1 142 ? 7.834 2.066 -0.854 1.00 12.58 210 LYS A O 1
ATOM 804 N N . VAL A 1 143 ? 5.801 1.138 -1.169 1.00 10.19 211 VAL A N 1
ATOM 805 C CA . VAL A 1 143 ? 5.894 0.281 -0.009 1.00 10.09 211 VAL A CA 1
ATOM 806 C C . VAL A 1 143 ? 5.748 -1.177 -0.440 1.00 9.19 211 VAL A C 1
ATOM 807 O O . VAL A 1 143 ? 4.753 -1.492 -1.104 1.00 9.82 211 VAL A O 1
ATOM 811 N N . ALA A 1 144 ? 6.724 -1.969 -0.055 1.00 9.61 212 ALA A N 1
ATOM 812 C CA . ALA A 1 144 ? 6.646 -3.411 -0.273 1.00 9.53 212 ALA A CA 1
ATOM 813 C C . ALA A 1 144 ? 6.640 -4.065 1.067 1.00 10.69 212 ALA A C 1
ATOM 814 O O . ALA A 1 144 ? 7.473 -3.739 1.996 1.00 10.51 212 ALA A O 1
ATOM 816 N N . VAL A 1 145 ? 5.823 -5.107 1.242 1.00 9.13 213 VAL A N 1
ATOM 817 C CA . VAL A 1 145 ? 5.846 -5.911 2.458 1.00 8.86 213 VAL A CA 1
ATOM 818 C C . VAL A 1 145 ? 6.096 -7.358 2.074 1.00 9.61 213 VAL A C 1
ATOM 819 O O . VAL A 1 145 ? 5.538 -7.925 1.106 1.00 10.08 213 VAL A O 1
ATOM 823 N N . ASN A 1 146 ? 7.092 -7.940 2.771 1.00 9.54 214 ASN A N 1
ATOM 824 C CA . ASN A 1 146 ? 7.437 -9.357 2.523 1.00 10.36 214 ASN A CA 1
ATOM 825 C C . ASN A 1 146 ? 7.807 -9.536 1.087 1.00 10.50 214 ASN A C 1
ATOM 826 O O . ASN A 1 146 ? 7.478 -10.555 0.457 1.00 10.97 214 ASN A O 1
ATOM 831 N N . ASP A 1 147 ? 8.551 -8.532 0.524 1.00 10.79 215 ASP A N 1
ATOM 832 C CA . ASP A 1 147 ? 9.021 -8.520 -0.855 1.00 11.49 215 ASP A CA 1
ATOM 833 C C . ASP A 1 147 ? 8.016 -8.240 -1.900 1.00 10.72 215 ASP A C 1
ATOM 834 O O . ASP A 1 147 ? 8.432 -8.167 -3.104 1.00 14.21 215 ASP A O 1
ATOM 839 N N . ALA A 1 148 ? 6.751 -8.057 -1.592 1.00 10.75 216 ALA A N 1
ATOM 840 C CA . ALA A 1 148 ? 5.687 -7.852 -2.576 1.00 10.78 216 ALA A CA 1
ATOM 841 C C . ALA A 1 148 ? 5.268 -6.422 -2.521 1.00 9.97 216 ALA A C 1
ATOM 842 O O . ALA A 1 148 ? 5.085 -5.829 -1.469 1.00 10.29 216 ALA A O 1
ATOM 844 N N . HIS A 1 149 ? 4.986 -5.864 -3.679 1.00 10.19 217 HIS A N 1
ATOM 845 C CA . HIS A 1 149 ? 4.507 -4.487 -3.710 1.00 9.35 217 HIS A CA 1
ATOM 846 C C . HIS A 1 149 ? 3.194 -4.424 -3.001 1.00 10.46 217 HIS A C 1
ATOM 847 O O . HIS A 1 149 ? 2.262 -5.211 -3.312 1.00 11.53 217 HIS A O 1
ATOM 854 N N . LEU A 1 150 ? 3.053 -3.447 -2.148 1.00 10.38 218 LEU A N 1
ATOM 855 C CA . LEU A 1 150 ? 1.809 -3.248 -1.383 1.00 10.16 218 LEU A CA 1
ATOM 856 C C . LEU A 1 150 ? 1.059 -2.013 -1.892 1.00 9.61 218 LEU A C 1
ATOM 857 O O . LEU A 1 150 ? -0.145 -2.091 -2.197 1.00 11.45 218 LEU A O 1
ATOM 862 N N . LEU A 1 151 ? 1.670 -0.847 -1.845 1.00 9.46 219 LEU A N 1
ATOM 863 C CA . LEU A 1 151 ? 0.958 0.385 -2.183 1.00 10.19 219 LEU A CA 1
ATOM 864 C C . LEU A 1 151 ? 1.973 1.452 -2.569 1.00 8.94 219 LEU A C 1
ATOM 865 O O . LEU A 1 151 ? 3.192 1.370 -2.299 1.00 9.59 219 LEU A O 1
ATOM 870 N N . GLN A 1 152 ? 1.444 2.487 -3.179 1.00 9.53 220 GLN A N 1
ATOM 871 C CA A GLN A 1 152 ? 2.127 3.745 -3.394 0.50 9.61 220 GLN A CA 1
ATOM 872 C CA B GLN A 1 152 ? 2.181 3.736 -3.340 0.50 10.85 220 GLN A CA 1
ATOM 873 C C . GLN A 1 152 ? 1.426 4.845 -2.658 1.00 10.18 220 GLN A C 1
ATOM 874 O O . GLN A 1 152 ? 0.189 4.837 -2.605 1.00 11.58 220 GLN A O 1
ATOM 885 N N . TYR A 1 153 ? 2.160 5.820 -2.160 1.00 9.58 221 TYR A N 1
ATOM 886 C CA . TYR A 1 153 ? 1.594 6.999 -1.487 1.00 9.48 221 TYR A CA 1
ATOM 887 C C . TYR A 1 153 ? 2.157 8.248 -2.160 1.00 9.03 221 TYR A C 1
ATOM 888 O O . TYR A 1 153 ? 3.346 8.501 -2.017 1.00 9.65 221 TYR A O 1
ATOM 897 N N . ASN A 1 154 ? 1.318 8.931 -2.896 1.00 10.11 222 ASN A N 1
ATOM 898 C CA . ASN A 1 154 ? 1.787 10.124 -3.608 1.00 10.03 222 ASN A CA 1
ATOM 899 C C . ASN A 1 154 ? 2.177 11.195 -2.654 1.00 10.83 222 ASN A C 1
ATOM 900 O O . ASN A 1 154 ? 1.487 11.477 -1.639 1.00 10.64 222 ASN A O 1
ATOM 905 N N . HIS A 1 155 ? 3.306 11.856 -2.933 1.00 10.62 223 HIS A N 1
ATOM 906 C CA . HIS A 1 155 ? 3.756 12.934 -2.017 1.00 11.59 223 HIS A CA 1
ATOM 907 C C . HIS A 1 155 ? 2.784 14.055 -1.886 1.00 11.28 223 HIS A C 1
ATOM 908 O O . HIS A 1 155 ? 2.316 14.578 -2.880 1.00 14.41 223 HIS A O 1
ATOM 915 N N . ARG A 1 156 ? 2.499 14.440 -0.669 1.00 10.38 224 ARG A N 1
ATOM 916 C CA . ARG A 1 156 ? 1.711 15.635 -0.336 1.00 10.70 224 ARG A CA 1
ATOM 917 C C . ARG A 1 156 ? 2.627 16.693 0.196 1.00 11.90 224 ARG A C 1
ATOM 918 O O . ARG A 1 156 ? 2.542 17.903 -0.231 1.00 14.50 224 ARG A O 1
ATOM 926 N N . VAL A 1 157 ? 3.560 16.337 1.024 1.00 11.60 225 VAL A N 1
ATOM 927 C CA . VAL A 1 157 ? 4.682 17.224 1.446 1.00 11.48 225 VAL A CA 1
ATOM 928 C C . VAL A 1 157 ? 5.742 17.108 0.406 1.00 11.51 225 VAL A C 1
ATOM 929 O O . VAL A 1 157 ? 6.334 16.019 0.173 1.00 12.64 225 VAL A O 1
ATOM 933 N N . LYS A 1 158 ? 5.870 18.185 -0.373 1.00 11.03 226 LYS A N 1
ATOM 934 C CA . LYS A 1 158 ? 6.710 18.170 -1.546 1.00 11.16 226 LYS A CA 1
ATOM 935 C C . LYS A 1 158 ? 8.172 18.420 -1.214 1.00 11.21 226 LYS A C 1
ATOM 936 O O . LYS A 1 158 ? 9.003 18.137 -2.068 1.00 11.92 226 LYS A O 1
ATOM 942 N N . LYS A 1 159 ? 8.415 19.036 -0.077 1.00 10.84 227 LYS A N 1
ATOM 943 C CA . LYS A 1 159 ? 9.793 19.341 0.345 1.00 10.79 227 LYS A CA 1
ATOM 944 C C . LYS A 1 159 ? 10.508 18.086 0.911 1.00 9.43 227 LYS A C 1
ATOM 945 O O . LYS A 1 159 ? 10.675 17.937 2.107 1.00 10.20 227 LYS A O 1
ATOM 951 N N . LEU A 1 160 ? 10.784 17.166 -0.033 1.00 10.19 228 LEU A N 1
ATOM 952 C CA . LEU A 1 160 ? 11.215 15.817 0.402 1.00 9.99 228 LEU A CA 1
ATOM 953 C C . LEU A 1 160 ? 12.410 15.872 1.304 1.00 10.46 228 LEU A C 1
ATOM 954 O O . LEU A 1 160 ? 12.446 15.131 2.310 1.00 10.43 228 LEU A O 1
ATOM 959 N N . ASN A 1 161 ? 13.350 16.742 1.008 1.00 9.89 229 ASN A N 1
ATOM 960 C CA . ASN A 1 161 ? 14.574 16.681 1.776 1.00 11.71 229 ASN A CA 1
ATOM 961 C C . ASN A 1 161 ? 14.437 17.256 3.195 1.00 12.19 229 ASN A C 1
ATOM 962 O O . ASN A 1 161 ? 15.319 16.966 4.020 1.00 14.07 229 ASN A O 1
ATOM 967 N N . GLU A 1 162 ? 13.295 17.845 3.518 1.00 10.94 230 GLU A N 1
ATOM 968 C CA . GLU A 1 162 ? 13.022 18.254 4.908 1.00 10.87 230 GLU A CA 1
ATOM 969 C C . GLU A 1 162 ? 12.470 17.124 5.729 1.00 10.07 230 GLU A C 1
ATOM 970 O O . GLU A 1 162 ? 12.376 17.290 6.946 1.00 11.82 230 GLU A O 1
ATOM 976 N N . ILE A 1 163 ? 12.212 15.973 5.119 1.00 10.21 231 ILE A N 1
ATOM 977 C CA . ILE A 1 163 ? 11.736 14.813 5.891 1.00 10.78 231 ILE A CA 1
ATOM 978 C C . ILE A 1 163 ? 13.014 14.218 6.501 1.00 10.55 231 ILE A C 1
ATOM 979 O O . ILE A 1 163 ? 13.917 13.762 5.789 1.00 12.12 231 ILE A O 1
ATOM 984 N N . SER A 1 164 ? 13.169 14.248 7.824 1.00 11.01 232 SER A N 1
ATOM 985 C CA . SER A 1 164 ? 14.435 14.056 8.501 1.00 11.96 232 SER A CA 1
ATOM 986 C C . SER A 1 164 ? 14.503 12.788 9.322 1.00 11.69 232 SER A C 1
ATOM 987 O O . SER A 1 164 ? 15.637 12.503 9.802 1.00 12.25 232 SER A O 1
ATOM 990 N N . LYS A 1 165 ? 13.394 12.059 9.523 1.00 10.70 233 LYS A N 1
ATOM 991 C CA . LYS A 1 165 ? 13.425 10.964 10.453 1.00 11.71 233 LYS A CA 1
ATOM 992 C C . LYS A 1 165 ? 12.242 10.062 10.147 1.00 11.07 233 LYS A C 1
ATOM 993 O O . LYS A 1 165 ? 11.220 10.560 9.585 1.00 11.15 233 LYS A O 1
ATOM 999 N N . LEU A 1 166 ? 12.348 8.809 10.527 1.00 11.04 234 LEU A N 1
ATOM 1000 C CA . LEU A 1 166 ? 11.230 7.876 10.466 1.00 10.91 234 LEU A CA 1
ATOM 1001 C C . LEU A 1 166 ? 10.978 7.370 11.839 1.00 11.09 234 LEU A C 1
ATOM 1002 O O . LEU A 1 166 ? 11.876 6.780 12.501 1.00 12.78 234 LEU A O 1
ATOM 1007 N N . GLY A 1 167 ? 9.742 7.531 12.335 1.00 10.72 235 GLY A N 1
ATOM 1008 C CA . GLY A 1 167 ? 9.315 6.893 13.584 1.00 11.39 235 GLY A CA 1
ATOM 1009 C C . GLY A 1 167 ? 8.653 5.578 13.306 1.00 11.25 235 GLY A C 1
ATOM 1010 O O . GLY A 1 167 ? 7.870 5.444 12.362 1.00 12.67 235 GLY A O 1
ATOM 1011 N N . ILE A 1 168 ? 8.919 4.608 14.162 1.00 11.57 236 ILE A N 1
ATOM 1012 C CA . ILE A 1 168 ? 8.348 3.268 14.036 1.00 12.19 236 ILE A CA 1
ATOM 1013 C C . ILE A 1 168 ? 7.718 2.941 15.351 1.00 11.97 236 ILE A C 1
ATOM 1014 O O . ILE A 1 168 ? 8.413 2.896 16.363 1.00 13.15 236 ILE A O 1
ATOM 1019 N N . SER A 1 169 ? 6.409 2.750 15.398 1.00 12.09 237 SER A N 1
ATOM 1020 C CA A SER A 1 169 ? 5.731 2.502 16.642 0.50 11.27 237 SER A CA 1
ATOM 1021 C CA B SER A 1 169 ? 5.648 2.601 16.646 0.50 11.51 237 SER A CA 1
ATOM 1022 C C . SER A 1 169 ? 4.652 1.475 16.486 1.00 11.09 237 SER A C 1
ATOM 1023 O O . SER A 1 169 ? 4.342 1.013 15.389 1.00 11.78 237 SER A O 1
ATOM 1028 N N . GLY A 1 170 ? 4.176 1.028 17.633 1.00 12.28 238 GLY A N 1
ATOM 1029 C CA . GLY A 1 170 ? 3.098 0.036 17.699 1.00 13.45 238 GLY A CA 1
ATOM 1030 C C . GLY A 1 170 ? 3.481 -1.333 18.151 1.00 11.88 238 GLY A C 1
ATOM 1031 O O . GLY A 1 170 ? 4.493 -1.522 18.873 1.00 12.81 238 GLY A O 1
ATOM 1032 N N . ASP A 1 171 ? 2.635 -2.303 17.785 1.00 11.40 239 ASP A N 1
ATOM 1033 C CA . ASP A 1 171 ? 2.600 -3.564 18.511 1.00 12.28 239 ASP A CA 1
ATOM 1034 C C . ASP A 1 171 ? 3.435 -4.583 17.762 1.00 12.57 239 ASP A C 1
ATOM 1035 O O . ASP A 1 171 ? 3.011 -5.553 17.195 1.00 12.65 239 ASP A O 1
ATOM 1040 N N . ILE A 1 172 ? 4.739 -4.287 17.834 1.00 12.17 240 ILE A N 1
ATOM 1041 C CA . ILE A 1 172 ? 5.789 -5.084 17.205 1.00 12.53 240 ILE A CA 1
ATOM 1042 C C . ILE A 1 172 ? 6.955 -5.329 18.104 1.00 12.09 240 ILE A C 1
ATOM 1043 O O . ILE A 1 172 ? 7.241 -4.566 19.029 1.00 13.79 240 ILE A O 1
ATOM 1048 N N . ASP A 1 173 ? 7.664 -6.386 17.788 1.00 11.78 241 ASP A N 1
ATOM 1049 C CA . ASP A 1 173 ? 9.016 -6.567 18.247 1.00 12.71 241 ASP A CA 1
ATOM 1050 C C . ASP A 1 173 ? 9.894 -6.153 17.081 1.00 12.08 241 ASP A C 1
ATOM 1051 O O . ASP A 1 173 ? 9.893 -6.843 16.050 1.00 14.91 241 ASP A O 1
ATOM 1056 N N . LEU A 1 174 ? 10.630 -5.067 17.200 1.00 11.45 242 LEU A N 1
ATOM 1057 C CA . LEU A 1 174 ? 11.412 -4.499 16.108 1.00 12.77 242 LEU A CA 1
ATOM 1058 C C . LEU A 1 174 ? 12.805 -5.068 16.130 1.00 11.90 242 LEU A 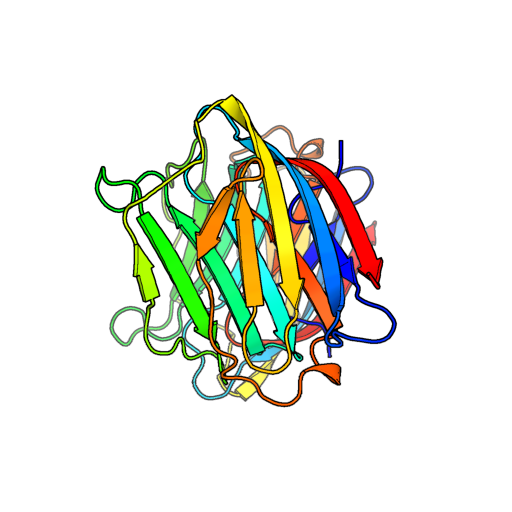C 1
ATOM 1059 O O . LEU A 1 174 ? 13.504 -4.968 17.164 1.00 14.33 242 LEU A O 1
ATOM 1064 N N . THR A 1 175 ? 13.174 -5.738 15.044 1.00 12.35 243 THR A N 1
ATOM 1065 C CA . THR A 1 175 ? 14.520 -6.351 14.941 1.00 15.54 243 THR A CA 1
ATOM 1066 C C . THR A 1 175 ? 15.504 -5.453 14.288 1.00 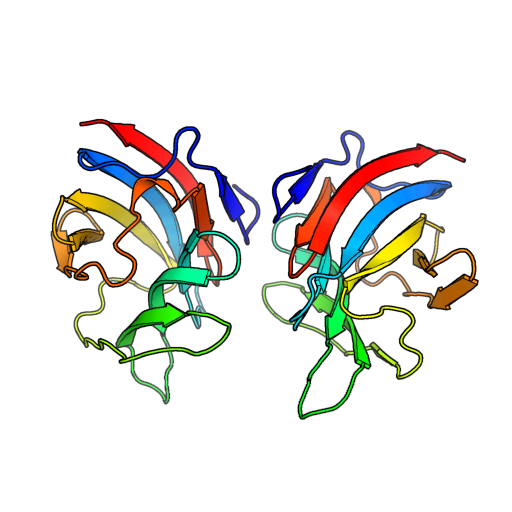14.62 243 THR A C 1
ATOM 1067 O O . THR A 1 175 ? 16.684 -5.503 14.636 1.00 17.41 243 THR A O 1
ATOM 1071 N N . SER A 1 176 ? 15.108 -4.761 13.199 1.00 13.08 244 SER A N 1
ATOM 1072 C CA . SER A 1 176 ? 16.038 -3.870 12.477 1.00 14.24 244 SER A CA 1
ATOM 1073 C C . SER A 1 176 ? 15.356 -2.762 11.811 1.00 14.42 244 SER A C 1
ATOM 1074 O O . SER A 1 176 ? 14.150 -2.863 11.431 1.00 14.14 244 SER A O 1
ATOM 1077 N N . ALA A 1 177 ? 16.061 -1.635 11.711 1.00 13.19 245 ALA A N 1
ATOM 1078 C CA . ALA A 1 177 ? 15.537 -0.449 10.976 1.00 13.43 245 ALA A CA 1
ATOM 1079 C C . ALA A 1 177 ? 16.786 0.204 10.387 1.00 13.40 245 ALA A C 1
ATOM 1080 O O . ALA A 1 177 ? 17.791 0.518 11.099 1.00 13.44 245 ALA A O 1
ATOM 1082 N N . SER A 1 178 ? 16.803 0.401 9.101 1.00 12.58 246 SER A N 1
ATOM 1083 C CA . SER A 1 178 ? 17.950 0.945 8.392 1.00 13.33 246 SER A CA 1
ATOM 1084 C C . SER A 1 178 ? 17.539 1.617 7.098 1.00 12.83 246 SER A C 1
ATOM 1085 O O . SER A 1 178 ? 16.426 1.516 6.595 1.00 14.20 246 SER A O 1
ATOM 1088 N N . TYR A 1 179 ? 18.484 2.386 6.544 1.00 13.22 247 TYR A N 1
ATOM 1089 C CA . TYR A 1 179 ? 18.333 3.089 5.285 1.00 12.22 247 TYR A CA 1
ATOM 1090 C C . TYR A 1 179 ? 19.605 2.981 4.472 1.00 10.23 247 TYR A C 1
ATOM 1091 O O . TYR A 1 179 ? 20.737 2.737 4.989 1.00 11.18 247 TYR A O 1
ATOM 1100 N N . THR A 1 180 ? 19.408 3.088 3.162 1.00 10.80 248 THR A N 1
ATOM 1101 C CA . THR A 1 180 ? 20.564 3.168 2.248 1.00 11.30 248 THR A CA 1
ATOM 1102 C C . THR A 1 180 ? 20.117 3.849 1.001 1.00 10.63 248 THR A C 1
ATOM 1103 O O . THR A 1 180 ? 18.929 4.246 0.833 1.00 12.28 248 THR A O 1
ATOM 1107 N N . MET A 1 181 ? 21.029 4.013 0.018 1.00 10.98 249 MET A N 1
ATOM 1108 C CA . MET A 1 181 ? 20.661 4.481 -1.300 1.00 10.81 249 MET A CA 1
ATOM 1109 C C . MET A 1 181 ? 20.848 3.407 -2.309 1.00 11.74 249 MET A C 1
ATOM 1110 O O . MET A 1 181 ? 21.889 2.717 -2.289 1.00 13.15 249 MET A O 1
ATOM 1115 N N . ILE A 1 182 ? 19.928 3.261 -3.218 1.00 12.25 250 ILE A N 1
ATOM 1116 C CA . ILE A 1 182 ? 20.049 2.260 -4.301 1.00 14.05 250 ILE A CA 1
ATOM 1117 C C . ILE A 1 182 ? 20.242 2.864 -5.641 1.00 16.27 250 ILE A C 1
ATOM 1118 O O . ILE A 1 182 ? 20.350 4.083 -5.785 1.00 19.44 250 ILE A O 1
ATOM 1124 N N . PRO B 1 45 ? 20.619 22.924 19.709 1.00 43.97 113 PRO B N 1
ATOM 1125 C CA . PRO B 1 45 ? 19.335 22.484 19.109 1.00 37.52 113 PRO B CA 1
ATOM 1126 C C . PRO B 1 45 ? 19.346 20.953 18.850 1.00 32.11 113 PRO B C 1
ATOM 1127 O O . PRO B 1 45 ? 19.887 20.499 17.846 1.00 32.84 113 PRO B O 1
ATOM 1131 N N . LEU B 1 46 ? 18.808 20.151 19.771 1.00 24.62 114 LEU B N 1
ATOM 1132 C CA . LEU B 1 46 ? 18.887 18.695 19.674 1.00 22.05 114 LEU B CA 1
ATOM 1133 C C . LEU B 1 46 ? 17.730 18.229 18.863 1.00 22.35 114 LEU B C 1
ATOM 1134 O O . LEU B 1 46 ? 16.757 18.960 18.719 1.00 26.71 114 LEU B O 1
ATOM 1139 N N . ILE B 1 47 ? 17.899 17.076 18.227 1.00 21.30 115 ILE B N 1
ATOM 1140 C CA . ILE B 1 47 ? 16.855 16.480 17.424 1.00 22.11 115 ILE B CA 1
ATOM 1141 C C . ILE B 1 47 ? 15.844 15.828 18.354 1.00 22.02 115 ILE B C 1
ATOM 1142 O O . ILE B 1 47 ? 16.220 15.068 19.210 1.00 27.77 115 ILE B O 1
ATOM 1146 N N . VAL B 1 48 ? 14.574 16.124 18.104 1.00 19.84 116 VAL B N 1
ATOM 1147 C CA . VAL B 1 48 ? 13.420 15.501 18.817 1.00 18.58 116 VAL B CA 1
ATOM 1148 C C . VAL B 1 48 ? 12.615 14.582 17.855 1.00 19.02 116 VAL B C 1
ATOM 1149 O O . VAL B 1 48 ? 12.341 14.986 16.678 1.00 22.30 116 VAL B O 1
ATOM 1153 N N . PRO B 1 49 ? 12.202 13.376 18.237 1.00 17.82 117 PRO B N 1
ATOM 1154 C CA . PRO B 1 49 ? 12.422 12.796 19.530 1.00 18.98 117 PRO B CA 1
ATOM 1155 C C . PRO B 1 49 ? 13.863 12.526 19.815 1.00 17.78 117 PRO B C 1
ATOM 1156 O O . PRO B 1 49 ? 14.653 12.230 18.861 1.00 21.83 117 PRO B O 1
ATOM 1160 N N . TYR B 1 50 ? 14.283 12.685 21.059 1.00 19.02 118 TYR B N 1
ATOM 1161 C CA . TYR B 1 50 ? 15.652 12.642 21.442 1.00 17.21 118 TYR B CA 1
ATOM 1162 C C . TYR B 1 50 ? 15.807 11.467 22.387 1.00 16.64 118 TYR B C 1
ATOM 1163 O O . TYR B 1 50 ? 14.983 11.223 23.382 1.00 20.46 118 TYR B O 1
ATOM 1172 N N . ASN B 1 51 ? 16.805 10.647 22.161 1.00 19.03 119 ASN B N 1
ATOM 1173 C CA . ASN B 1 51 ? 17.040 9.484 22.946 1.00 18.14 119 ASN B CA 1
ATOM 1174 C C . ASN B 1 51 ? 18.196 9.738 23.880 1.00 20.99 119 ASN B C 1
ATOM 1175 O O . ASN B 1 51 ? 19.277 10.039 23.400 1.00 25.65 119 ASN B O 1
ATOM 1180 N N . LEU B 1 52 ? 17.980 9.720 25.192 1.00 20.45 120 LEU B N 1
ATOM 1181 C CA . LEU B 1 52 ? 19.016 9.889 26.187 1.00 17.97 120 LEU B CA 1
ATOM 1182 C C . LEU B 1 52 ? 19.356 8.548 26.819 1.00 18.90 120 LEU B C 1
ATOM 1183 O O . LEU B 1 52 ? 18.747 8.189 27.889 1.00 18.70 120 LEU B O 1
ATOM 1188 N N . PRO B 1 53 ? 20.261 7.725 26.168 1.00 19.74 121 PRO B N 1
ATOM 1189 C CA . PRO B 1 53 ? 20.688 6.480 26.849 1.00 18.74 121 PRO B CA 1
ATOM 1190 C C . PRO B 1 53 ? 21.306 6.767 28.238 1.00 20.74 121 PRO B C 1
ATOM 1191 O O . PRO B 1 53 ? 21.886 7.817 28.463 1.00 22.82 121 PRO B O 1
ATOM 1195 N N . LEU B 1 54 ? 20.968 5.925 29.209 1.00 17.23 122 LEU B N 1
ATOM 1196 C CA . LEU B 1 54 ? 21.456 5.964 30.572 1.00 16.55 122 LEU B CA 1
ATOM 1197 C C . LEU B 1 54 ? 22.357 4.786 30.714 1.00 22.50 122 LEU B C 1
ATOM 1198 O O . LEU B 1 54 ? 21.860 3.684 30.938 1.00 21.74 122 LEU B O 1
ATOM 1203 N N . PRO B 1 55 ? 23.718 5.013 30.571 1.00 26.32 123 PRO B N 1
ATOM 1204 C CA . PRO B 1 55 ? 24.657 3.901 30.241 1.00 25.93 123 PRO B CA 1
ATOM 1205 C C . PRO B 1 55 ? 24.736 2.814 31.296 1.00 25.77 123 PRO B C 1
ATOM 1206 O O . PRO B 1 55 ? 24.945 1.598 31.033 1.00 30.22 123 PRO B O 1
ATOM 1210 N N . GLY B 1 56 ? 24.605 3.227 32.531 1.00 19.35 124 GLY B N 1
ATOM 1211 C CA . GLY B 1 56 ? 24.722 2.319 33.624 1.00 21.17 124 GLY B CA 1
ATOM 1212 C C . GLY B 1 56 ? 23.376 1.973 34.217 1.00 17.10 124 GLY B C 1
ATOM 1213 O O . GLY B 1 56 ? 23.296 1.205 35.216 1.00 21.06 124 GLY B O 1
ATOM 1214 N N . GLY B 1 57 ? 22.309 2.509 33.601 1.00 17.81 125 GLY B N 1
ATOM 1215 C CA . GLY B 1 57 ? 20.897 2.331 34.009 1.00 16.52 125 GLY B CA 1
ATOM 1216 C C . GLY B 1 57 ? 20.469 3.286 35.161 1.00 19.82 125 GLY B C 1
ATOM 1217 O O . GLY B 1 57 ? 21.351 3.871 35.839 1.00 21.29 125 GLY B O 1
ATOM 1218 N N . VAL B 1 58 ? 19.171 3.448 35.426 1.00 17.35 126 VAL B N 1
ATOM 1219 C CA . VAL B 1 58 ? 18.698 4.326 36.513 1.00 17.44 126 VAL B CA 1
ATOM 1220 C C . VAL B 1 58 ? 19.181 3.764 37.824 1.00 16.43 126 VAL B C 1
ATOM 1221 O O . VAL B 1 58 ? 19.124 2.532 38.086 1.00 18.43 126 VAL B O 1
ATOM 1225 N N . VAL B 1 59 ? 19.543 4.672 38.742 1.00 18.43 127 VAL B N 1
ATOM 1226 C CA . VAL B 1 59 ? 19.879 4.353 40.090 1.00 19.33 127 VAL B CA 1
ATOM 1227 C C . VAL B 1 59 ? 19.371 5.503 40.992 1.00 14.81 127 VAL B C 1
ATOM 1228 O O . VAL B 1 59 ? 19.356 6.688 40.542 1.00 15.16 127 VAL B O 1
ATOM 1232 N N . PRO B 1 60 ? 19.032 5.264 42.237 1.00 13.38 128 PRO B N 1
ATOM 1233 C CA . PRO B 1 60 ? 18.645 6.383 43.175 1.00 15.25 128 PRO B CA 1
ATOM 1234 C C . PRO B 1 60 ? 19.775 7.358 43.262 1.00 13.39 128 PRO B C 1
ATOM 1235 O O . PRO B 1 60 ? 20.964 6.951 43.252 1.00 12.85 128 PRO B O 1
ATOM 1239 N N . ARG B 1 61 ? 19.418 8.627 43.348 1.00 12.52 129 ARG B N 1
ATOM 1240 C CA . ARG B 1 61 ? 20.309 9.750 43.304 1.00 11.99 129 ARG B CA 1
ATOM 1241 C C . ARG B 1 61 ? 20.637 10.237 41.968 1.00 12.00 129 ARG B C 1
ATOM 1242 O O . ARG B 1 61 ? 21.344 11.272 41.868 1.00 12.86 129 ARG B O 1
ATOM 1250 N N . MET B 1 62 ? 20.253 9.585 40.862 1.00 13.14 130 MET B N 1
ATOM 1251 C CA . MET B 1 62 ? 20.364 10.121 39.551 1.00 12.20 130 MET B CA 1
ATOM 1252 C C . MET B 1 62 ? 19.467 11.379 39.413 1.00 11.54 130 MET B C 1
ATOM 1253 O O . MET B 1 62 ? 18.254 11.309 39.795 1.00 12.28 130 MET B O 1
ATOM 1258 N N . LEU B 1 63 ? 19.998 12.396 38.864 1.00 11.93 131 LEU B N 1
ATOM 1259 C CA . LEU B 1 63 ? 19.327 13.664 38.630 1.00 12.37 131 LEU B CA 1
ATOM 1260 C C . LEU B 1 63 ? 19.426 13.958 37.145 1.00 12.34 131 LEU B C 1
ATOM 1261 O O . LEU B 1 63 ? 20.553 14.131 36.601 1.00 13.89 131 LEU B O 1
ATOM 1266 N N . ILE B 1 64 ? 18.286 14.032 36.460 1.00 12.98 132 ILE B N 1
ATOM 1267 C CA . ILE B 1 64 ? 18.174 14.343 35.049 1.00 14.89 132 ILE B CA 1
ATOM 1268 C C . ILE B 1 64 ? 17.715 15.750 34.853 1.00 14.29 132 ILE B C 1
ATOM 1269 O O . ILE B 1 64 ? 16.682 16.193 35.534 1.00 13.20 132 ILE B O 1
ATOM 1274 N N . THR B 1 65 ? 18.303 16.529 33.947 1.00 12.76 133 THR B N 1
ATOM 1275 C CA . THR B 1 65 ? 17.898 17.885 33.710 1.00 15.92 133 THR B CA 1
ATOM 1276 C C . THR B 1 65 ? 17.607 18.035 32.188 1.00 14.38 133 THR B C 1
ATOM 1277 O O . THR B 1 65 ? 18.414 17.593 31.272 1.00 17.58 133 THR B O 1
ATOM 1281 N N . ILE B 1 66 ? 16.418 18.556 31.839 1.00 13.79 134 ILE B N 1
ATOM 1282 C CA . ILE B 1 66 ? 16.027 18.800 30.461 1.00 14.79 134 ILE B CA 1
ATOM 1283 C C . ILE B 1 66 ? 15.699 20.258 30.320 1.00 14.09 134 ILE B C 1
ATOM 1284 O O . ILE B 1 66 ? 14.911 20.801 31.160 1.00 14.53 134 ILE B O 1
ATOM 1289 N N . LEU B 1 67 ? 16.325 20.959 29.351 1.00 13.59 135 LEU B N 1
ATOM 1290 C CA . LEU B 1 67 ? 16.047 22.381 29.127 1.00 14.59 135 LEU B CA 1
ATOM 1291 C C . LEU B 1 67 ? 15.545 22.470 27.735 1.00 13.99 135 LEU B C 1
ATOM 1292 O O . LEU B 1 67 ? 16.081 21.819 26.816 1.00 15.21 135 LEU B O 1
ATOM 1297 N N . GLY B 1 68 ? 14.541 23.283 27.540 1.00 14.53 136 GLY B N 1
ATOM 1298 C CA . GLY B 1 68 ? 14.054 23.519 26.156 1.00 14.33 136 GLY B CA 1
ATOM 1299 C C . GLY B 1 68 ? 13.025 24.600 26.157 1.00 14.25 136 GLY B C 1
ATOM 1300 O O . GLY B 1 68 ? 12.840 25.270 27.139 1.00 15.16 136 GLY B O 1
ATOM 1301 N N . THR B 1 69 ? 12.377 24.764 25.012 1.00 14.36 137 THR B N 1
ATOM 1302 C CA . THR B 1 69 ? 11.278 25.676 24.854 1.00 14.61 137 THR B CA 1
ATOM 1303 C C . THR B 1 69 ? 10.091 24.960 24.283 1.00 13.02 137 THR B C 1
ATOM 1304 O O . THR B 1 69 ? 10.217 24.178 23.366 1.00 14.86 137 THR B O 1
ATOM 1308 N N . VAL B 1 70 ? 8.902 25.235 24.809 1.00 12.88 138 VAL B N 1
ATOM 1309 C CA . VAL B 1 70 ? 7.677 24.702 24.246 1.00 13.09 138 VAL B CA 1
ATOM 1310 C C . VAL B 1 70 ? 7.392 25.338 22.865 1.00 11.37 138 VAL B C 1
ATOM 1311 O O . VAL B 1 70 ? 7.489 26.521 22.760 1.00 12.82 138 VAL B O 1
ATOM 1315 N N . LYS B 1 71 ? 7.097 24.554 21.862 1.00 11.77 139 LYS B N 1
ATOM 1316 C CA . LYS B 1 71 ? 6.769 25.109 20.551 1.00 12.38 139 LYS B CA 1
ATOM 1317 C C . LYS B 1 71 ? 5.502 25.949 20.672 1.00 12.91 139 LYS B C 1
ATOM 1318 O O . LYS B 1 71 ? 4.644 25.757 21.528 1.00 13.24 139 LYS B O 1
ATOM 1324 N N . PRO B 1 72 ? 5.303 26.931 19.736 1.00 13.30 140 PRO B N 1
ATOM 1325 C CA . PRO B 1 72 ? 4.231 27.831 19.868 1.00 13.02 140 PRO B CA 1
ATOM 1326 C C . PRO B 1 72 ? 2.800 27.243 19.831 1.00 12.01 140 PRO B C 1
ATOM 1327 O O . PRO B 1 72 ? 1.986 27.671 20.570 1.00 14.09 140 PRO B O 1
ATOM 1331 N N . ASN B 1 73 ? 2.663 26.230 18.976 1.00 12.51 141 ASN B N 1
ATOM 1332 C CA . ASN B 1 73 ? 1.430 25.518 18.811 1.00 13.51 141 ASN B CA 1
ATOM 1333 C C . ASN B 1 73 ? 1.420 24.139 19.461 1.00 14.05 141 ASN B C 1
ATOM 1334 O O . ASN B 1 73 ? 0.684 23.251 19.022 1.00 15.54 141 ASN B O 1
ATOM 1339 N N . ALA B 1 74 ? 2.198 23.972 20.541 1.00 13.36 142 ALA B N 1
ATOM 1340 C CA . ALA B 1 74 ? 2.372 22.644 21.154 1.00 13.10 142 ALA B CA 1
ATOM 1341 C C . ALA B 1 74 ? 1.014 22.012 21.536 1.00 12.06 142 ALA B C 1
ATOM 1342 O O . ALA B 1 74 ? 0.125 22.636 22.071 1.00 14.68 142 ALA B O 1
ATOM 1344 N N . ASN B 1 75 ? 1.041 20.734 21.285 1.00 13.31 143 ASN B N 1
ATOM 1345 C CA . ASN B 1 75 ? -0.038 19.835 21.727 1.00 14.34 143 ASN B CA 1
ATOM 1346 C C . ASN B 1 75 ? 0.285 18.878 22.803 1.00 12.92 143 ASN B C 1
ATOM 1347 O O . ASN B 1 75 ? -0.563 18.580 23.662 1.00 13.35 143 ASN B O 1
ATOM 1352 N N . ARG B 1 76 ? 1.475 18.387 22.777 1.00 11.72 144 ARG B N 1
ATOM 1353 C CA . ARG B 1 76 ? 1.881 17.282 23.668 1.00 12.30 144 ARG B CA 1
ATOM 1354 C C . ARG B 1 76 ? 3.361 17.238 23.861 1.00 13.04 144 ARG B C 1
ATOM 1355 O O . ARG B 1 76 ? 4.119 17.602 22.909 1.00 14.42 144 ARG B O 1
ATOM 1363 N N . ILE B 1 77 ? 3.840 16.759 25.009 1.00 11.73 145 ILE B N 1
ATOM 1364 C CA . ILE B 1 77 ? 5.214 16.490 25.313 1.00 11.29 145 ILE B CA 1
ATOM 1365 C C . ILE B 1 77 ? 5.264 15.171 26.021 1.00 10.87 145 ILE B C 1
ATOM 1366 O O . ILE B 1 77 ? 4.308 14.890 26.759 1.00 11.50 145 ILE B O 1
ATOM 1371 N N . ALA B 1 78 ? 6.272 14.413 25.825 1.00 11.72 146 ALA B N 1
ATOM 1372 C CA . ALA B 1 78 ? 6.412 13.160 26.634 1.00 11.45 146 ALA B CA 1
ATOM 1373 C C . ALA B 1 78 ? 7.835 12.917 27.018 1.00 11.20 146 ALA B C 1
ATOM 1374 O O . ALA B 1 78 ? 8.798 13.023 26.163 1.00 14.20 146 ALA B O 1
ATOM 1376 N N . LEU B 1 79 ? 8.056 12.488 28.268 1.00 10.74 147 LEU B N 1
ATOM 1377 C CA . LEU B 1 79 ? 9.302 11.903 28.741 1.00 10.98 147 LEU B CA 1
ATOM 1378 C C . LEU B 1 79 ? 8.997 10.428 29.060 1.00 11.24 147 LEU B C 1
ATOM 1379 O O . LEU B 1 79 ? 7.973 10.159 29.765 1.00 12.72 147 LEU B O 1
ATOM 1384 N N . ASP B 1 80 ? 9.783 9.495 28.561 1.00 10.83 148 ASP B N 1
ATOM 1385 C CA . ASP B 1 80 ? 9.579 8.046 28.741 1.00 11.75 148 ASP B CA 1
ATOM 1386 C C . ASP B 1 80 ? 10.786 7.355 29.245 1.00 11.25 148 ASP B C 1
ATOM 1387 O O . ASP B 1 80 ? 11.818 7.278 28.540 1.00 14.20 148 ASP B O 1
ATOM 1392 N N . PHE B 1 81 ? 10.758 6.910 30.482 1.00 10.86 149 PHE B N 1
ATOM 1393 C CA . PHE B 1 81 ? 11.824 6.100 31.083 1.00 10.84 149 PHE B CA 1
ATOM 1394 C C . PHE B 1 81 ? 11.528 4.689 30.652 1.00 11.69 149 PHE B C 1
ATOM 1395 O O . PHE B 1 81 ? 10.491 4.151 31.086 1.00 11.78 149 PHE B O 1
ATOM 1403 N N . GLN B 1 82 ? 12.418 4.053 29.854 1.00 12.46 150 GLN B N 1
ATOM 1404 C CA . GLN B 1 82 ? 12.068 2.740 29.275 1.00 12.88 150 GLN B CA 1
ATOM 1405 C C . GLN B 1 82 ? 12.913 1.611 29.761 1.00 11.55 150 GLN B C 1
ATOM 1406 O O . GLN B 1 82 ? 14.099 1.802 30.024 1.00 12.80 150 GLN B O 1
ATOM 1412 N N . ARG B 1 83 ? 12.226 0.500 30.037 1.00 13.06 151 ARG B N 1
ATOM 1413 C CA . ARG B 1 83 ? 12.851 -0.824 30.308 1.00 12.65 151 ARG B CA 1
ATOM 1414 C C . ARG B 1 83 ? 12.435 -1.760 29.221 1.00 12.32 151 ARG B C 1
ATOM 1415 O O . ARG B 1 83 ? 11.302 -2.176 29.154 1.00 12.80 151 ARG B O 1
ATOM 1423 N N . GLY B 1 84 ? 13.296 -1.952 28.197 1.00 14.57 152 GLY B N 1
ATOM 1424 C CA . GLY B 1 84 ? 12.806 -2.589 26.943 1.00 13.51 152 GLY B CA 1
ATOM 1425 C C . GLY B 1 84 ? 11.662 -1.806 26.347 1.00 12.82 152 GLY B C 1
ATOM 1426 O O . GLY B 1 84 ? 11.732 -0.562 26.355 1.00 15.29 152 GLY B O 1
ATOM 1427 N N . ASN B 1 85 ? 10.593 -2.431 25.828 1.00 14.27 153 ASN B N 1
ATOM 1428 C CA . ASN B 1 85 ? 9.455 -1.775 25.270 1.00 13.87 153 ASN B CA 1
ATOM 1429 C C . ASN B 1 85 ? 8.479 -1.352 26.360 1.00 12.68 153 ASN B C 1
ATOM 1430 O O . ASN B 1 85 ? 7.441 -0.844 26.010 1.00 17.88 153 ASN B O 1
ATOM 1435 N N . ASP B 1 86 ? 8.823 -1.668 27.616 1.00 13.63 154 ASP B N 1
ATOM 1436 C CA . ASP B 1 86 ? 8.002 -1.162 28.724 1.00 12.50 154 ASP B CA 1
ATOM 1437 C C . ASP B 1 86 ? 8.385 0.262 29.012 1.00 11.82 154 ASP B C 1
ATOM 1438 O O . ASP B 1 86 ? 9.550 0.677 28.856 1.00 12.46 154 ASP B O 1
ATOM 1443 N N . VAL B 1 87 ? 7.421 1.021 29.508 1.00 11.47 155 VAL B N 1
ATOM 1444 C CA . VAL B 1 87 ? 7.660 2.416 29.918 1.00 10.41 155 VAL B CA 1
ATOM 1445 C C . VAL B 1 87 ? 7.466 2.443 31.452 1.00 10.05 155 VAL B C 1
ATOM 1446 O O . VAL B 1 87 ? 6.319 2.354 31.889 1.00 10.36 155 VAL B O 1
ATOM 1450 N N . ALA B 1 88 ? 8.537 2.489 32.154 1.00 9.67 156 ALA B N 1
ATOM 1451 C CA . ALA B 1 88 ? 8.470 2.572 33.605 1.00 10.23 156 ALA B CA 1
ATOM 1452 C C . ALA B 1 88 ? 7.786 3.833 34.061 1.00 9.07 156 ALA B C 1
ATOM 1453 O O . ALA B 1 88 ? 6.965 3.785 35.031 1.00 9.12 156 ALA B O 1
ATOM 1455 N N . PHE B 1 89 ? 8.052 4.946 33.421 1.00 9.03 157 PHE B N 1
ATOM 1456 C CA . PHE B 1 89 ? 7.459 6.229 33.837 1.00 9.15 157 PHE B CA 1
ATOM 1457 C C . PHE B 1 89 ? 7.281 7.088 32.586 1.00 8.46 157 PHE B C 1
ATOM 1458 O O . PHE B 1 89 ? 8.293 7.408 31.938 1.00 9.27 157 PHE B O 1
ATOM 1466 N N . HIS B 1 90 ? 6.071 7.347 32.248 1.00 8.80 158 HIS B N 1
ATOM 1467 C CA . HIS B 1 90 ? 5.662 8.257 31.148 1.00 9.22 158 HIS B CA 1
ATOM 1468 C C . HIS B 1 90 ? 5.128 9.498 31.801 1.00 7.65 158 HIS B C 1
ATOM 1469 O O . HIS B 1 90 ? 4.196 9.427 32.588 1.00 9.31 158 HIS B O 1
ATOM 1476 N N . PHE B 1 91 ? 5.701 10.655 31.467 1.00 8.70 159 PHE B N 1
ATOM 1477 C CA . PHE B 1 91 ? 5.320 11.945 31.975 1.00 8.82 159 PHE B CA 1
ATOM 1478 C C . PHE B 1 91 ? 4.879 12.766 30.766 1.00 9.34 159 PHE B C 1
ATOM 1479 O O . PHE B 1 91 ? 5.689 13.047 29.852 1.00 9.43 159 PHE B O 1
ATOM 1487 N N . ASN B 1 92 ? 3.592 13.104 30.701 1.00 8.26 160 ASN B N 1
ATOM 1488 C CA . ASN B 1 92 ? 2.940 13.540 29.447 1.00 10.08 160 ASN B CA 1
ATOM 1489 C C . ASN B 1 92 ? 2.085 14.759 29.648 1.00 9.56 160 ASN B C 1
ATOM 1490 O O . ASN B 1 92 ? 0.888 14.719 29.860 1.00 9.62 160 ASN B O 1
ATOM 1495 N N . PRO B 1 93 ? 2.695 15.993 29.563 1.00 9.99 161 PRO B N 1
ATOM 1496 C CA . PRO B 1 93 ? 1.921 17.222 29.466 1.00 9.81 161 PRO B CA 1
ATOM 1497 C C . PRO B 1 93 ? 1.082 17.259 28.169 1.00 10.65 161 PRO B C 1
ATOM 1498 O O . PRO B 1 93 ? 1.606 17.038 27.078 1.00 12.00 161 PRO B O 1
ATOM 1502 N N . ARG B 1 94 ? -0.196 17.462 28.329 1.00 10.57 162 ARG B N 1
ATOM 1503 C CA . ARG B 1 94 ? -1.143 17.580 27.221 1.00 11.97 162 ARG B CA 1
ATOM 1504 C C . ARG B 1 94 ? -1.730 18.959 27.255 1.00 12.69 162 ARG B C 1
ATOM 1505 O O . ARG B 1 94 ? -2.249 19.414 28.234 1.00 12.48 162 ARG B O 1
ATOM 1513 N N . PHE B 1 95 ? -1.524 19.684 26.148 1.00 13.31 163 PHE B N 1
ATOM 1514 C CA . PHE B 1 95 ? -1.971 21.081 26.084 1.00 15.68 163 PHE B CA 1
ATOM 1515 C C . PHE B 1 95 ? -3.374 21.231 25.660 1.00 18.77 163 PHE B C 1
ATOM 1516 O O . PHE B 1 95 ? -3.912 22.340 25.865 1.00 22.74 163 PHE B O 1
ATOM 1524 N N . ASN B 1 96 ? -3.979 20.196 25.104 1.00 17.86 164 ASN B N 1
ATOM 1525 C CA . ASN B 1 96 ? -5.260 20.363 24.512 1.00 21.08 164 ASN B CA 1
ATOM 1526 C C . ASN B 1 96 ? -5.918 19.012 24.479 1.00 20.64 164 ASN B C 1
ATOM 1527 O O . ASN B 1 96 ? -6.291 18.469 23.427 1.00 25.73 164 ASN B O 1
ATOM 1532 N N . GLU B 1 97 ? -6.027 18.408 25.656 1.00 21.48 165 GLU B N 1
ATOM 1533 C CA . GLU B 1 97 ? -6.850 17.225 25.810 1.00 23.81 165 GLU B CA 1
ATOM 1534 C C . GLU B 1 97 ? -8.263 17.786 25.980 1.00 23.05 165 GLU B C 1
ATOM 1535 O O . GLU B 1 97 ? -8.631 18.152 27.071 1.00 23.23 165 GLU B O 1
ATOM 1541 N N . ASN B 1 98 ? -8.962 18.048 24.853 1.00 21.82 166 ASN B N 1
ATOM 1542 C CA . ASN B 1 98 ? -10.367 18.587 24.838 1.00 22.38 166 ASN B CA 1
ATOM 1543 C C . ASN B 1 98 ? -10.390 19.962 25.451 1.00 24.86 166 ASN B C 1
ATOM 1544 O O . ASN B 1 98 ? -11.216 20.231 26.362 1.00 26.60 166 ASN B O 1
ATOM 1549 N N . ASN B 1 99 ? -9.468 20.815 24.970 1.00 20.02 167 ASN B N 1
ATOM 1550 C CA . ASN B 1 99 ? -9.436 22.212 25.293 1.00 23.07 167 ASN B CA 1
ATOM 1551 C C . ASN B 1 99 ? -9.202 22.410 26.778 1.00 19.36 167 ASN B C 1
ATOM 1552 O O . ASN B 1 99 ? -9.368 23.546 27.277 1.00 26.29 167 ASN B O 1
ATOM 1557 N N . ARG B 1 100 ? -8.569 21.387 27.419 1.00 24.93 168 ARG B N 1
ATOM 1558 C CA . ARG B 1 100 ? -7.895 21.476 28.745 1.00 24.66 168 ARG B CA 1
ATOM 1559 C C . ARG B 1 100 ? -6.383 21.063 28.694 1.00 22.76 168 ARG B C 1
ATOM 1560 O O . ARG B 1 100 ? -5.956 20.278 27.887 1.00 23.34 168 ARG B O 1
ATOM 1568 N N . ARG B 1 101 ? -5.675 21.711 29.596 1.00 18.24 169 ARG B N 1
ATOM 1569 C CA . ARG B 1 101 ? -4.289 21.353 29.951 1.00 15.65 169 ARG B CA 1
ATOM 1570 C C . ARG B 1 101 ? -4.180 20.431 31.166 1.00 14.17 169 ARG B C 1
ATOM 1571 O O . ARG B 1 101 ? -4.775 20.685 32.156 1.00 14.11 169 ARG B O 1
ATOM 1579 N N . VAL B 1 102 ? -3.447 19.314 31.031 1.00 12.80 170 VAL B N 1
ATOM 1580 C CA . VAL B 1 102 ? -3.362 18.311 32.104 1.00 12.08 170 VAL B CA 1
ATOM 1581 C C . VAL B 1 102 ? -2.006 17.663 31.952 1.00 10.95 170 VAL B C 1
ATOM 1582 O O . VAL B 1 102 ? -1.510 17.459 30.821 1.00 12.51 170 VAL B O 1
ATOM 1586 N N . ILE B 1 103 ? -1.491 17.208 33.068 1.00 9.90 171 ILE B N 1
ATOM 1587 C CA . ILE B 1 103 ? -0.312 16.344 33.041 1.00 10.05 171 ILE B CA 1
ATOM 1588 C C . ILE B 1 103 ? -0.790 14.935 33.309 1.00 9.12 171 ILE B C 1
ATOM 1589 O O . ILE B 1 103 ? -1.498 14.716 34.318 1.00 10.08 171 ILE B O 1
ATOM 1594 N N . VAL B 1 104 ? -0.455 13.968 32.461 1.00 9.02 172 VAL B N 1
ATOM 1595 C CA . VAL B 1 104 ? -0.822 12.564 32.651 1.00 9.74 172 VAL B CA 1
ATOM 1596 C C . VAL B 1 104 ? 0.462 11.794 32.824 1.00 8.31 172 VAL B C 1
ATOM 1597 O O . VAL B 1 104 ? 1.430 11.928 32.042 1.00 9.81 172 VAL B O 1
ATOM 1601 N N . CYS B 1 105 ? 0.466 10.951 33.876 1.00 8.91 173 CYS B N 1
ATOM 1602 C CA . CYS B 1 105 ? 1.614 10.051 34.125 1.00 8.85 173 CYS B CA 1
ATOM 1603 C C . CYS B 1 105 ? 1.117 8.611 34.156 1.00 8.21 173 CYS B C 1
ATOM 1604 O O . CYS B 1 105 ? 0.006 8.370 34.664 1.00 9.18 173 CYS B O 1
ATOM 1607 N N . ASN B 1 106 ? 1.905 7.658 33.705 1.00 7.85 174 ASN B N 1
ATOM 1608 C CA . ASN B 1 106 ? 1.503 6.257 33.687 1.00 8.69 174 ASN B CA 1
ATOM 1609 C C . ASN B 1 106 ? 2.716 5.422 33.421 1.00 8.34 174 ASN B C 1
ATOM 1610 O O . ASN B 1 106 ? 3.842 5.897 33.219 1.00 8.79 174 ASN B O 1
ATOM 1615 N N . THR B 1 107 ? 2.436 4.106 33.414 1.00 8.57 175 THR B N 1
ATOM 1616 C CA . THR B 1 107 ? 3.414 3.032 33.107 1.00 8.80 175 THR B CA 1
ATOM 1617 C C . THR B 1 107 ? 2.753 2.165 32.002 1.00 8.96 175 THR B C 1
ATOM 1618 O O . THR B 1 107 ? 1.610 1.886 32.035 1.00 9.37 175 THR B O 1
ATOM 1622 N N . LYS B 1 108 ? 3.592 1.720 31.085 1.00 9.72 176 LYS B N 1
ATOM 1623 C CA . LYS B 1 108 ? 3.186 0.799 30.014 1.00 10.21 176 LYS B CA 1
ATOM 1624 C C . LYS B 1 108 ? 3.903 -0.533 30.194 1.00 10.55 176 LYS B C 1
ATOM 1625 O O . LYS B 1 108 ? 5.089 -0.531 30.228 1.00 11.06 176 LYS B O 1
ATOM 1631 N N . LEU B 1 109 ? 3.184 -1.605 30.462 1.00 11.69 177 LEU B N 1
ATOM 1632 C CA . LEU B 1 109 ? 3.667 -2.933 30.657 1.00 12.94 177 LEU B CA 1
ATOM 1633 C C . LEU B 1 109 ? 3.072 -3.907 29.689 1.00 13.35 177 LEU B C 1
ATOM 1634 O O . LEU B 1 109 ? 1.819 -3.949 29.524 1.00 13.10 177 LEU B O 1
ATOM 1639 N N . ASP B 1 110 ? 3.931 -4.581 28.898 1.00 15.73 178 ASP B N 1
ATOM 1640 C CA . ASP B 1 110 ? 3.304 -5.402 27.720 1.00 16.82 178 ASP B CA 1
ATOM 1641 C C . ASP B 1 110 ? 2.296 -4.698 26.790 1.00 19.49 178 ASP B C 1
ATOM 1642 O O . ASP B 1 110 ? 1.215 -5.236 26.391 1.00 20.18 178 ASP B O 1
ATOM 1647 N N . ASN B 1 111 ? 2.619 -3.494 26.415 1.00 16.51 179 ASN B N 1
ATOM 1648 C CA . ASN B 1 111 ? 1.827 -2.690 25.550 1.00 20.26 179 ASN B CA 1
ATOM 1649 C C . ASN B 1 111 ? 0.467 -2.343 26.125 1.00 15.73 179 ASN B C 1
ATOM 1650 O O . ASN B 1 111 ? -0.441 -1.948 25.400 1.00 24.06 179 ASN B O 1
ATOM 1655 N N . ASN B 1 112 ? 0.358 -2.438 27.485 1.00 15.98 180 ASN B N 1
ATOM 1656 C CA . ASN B 1 112 ? -0.887 -2.015 28.135 1.00 14.26 180 ASN B CA 1
ATOM 1657 C C . ASN B 1 112 ? -0.558 -0.836 29.108 1.00 12.71 180 ASN B C 1
ATOM 1658 O O . ASN B 1 112 ? 0.283 -0.999 30.013 1.00 12.19 180 ASN B O 1
ATOM 1663 N N . TRP B 1 113 ? -1.185 0.286 28.910 1.00 12.63 181 TRP B N 1
ATOM 1664 C CA . TRP B 1 113 ? -1.056 1.385 29.931 1.00 11.96 181 TRP B CA 1
ATOM 1665 C C . TRP B 1 113 ? -1.790 0.978 31.202 1.00 11.53 181 TRP B C 1
ATOM 1666 O O . TRP B 1 113 ? -2.850 0.271 31.109 1.00 13.19 181 TRP B O 1
ATOM 1677 N N . GLY B 1 114 ? -1.348 1.439 32.376 1.00 10.74 182 GLY B N 1
ATOM 1678 C CA . GLY B 1 114 ? -1.936 1.120 33.634 1.00 10.72 182 GLY B CA 1
ATOM 1679 C C . GLY B 1 114 ? -2.820 2.290 34.084 1.00 9.97 182 GLY B C 1
ATOM 1680 O O . GLY B 1 114 ? -3.446 3.000 33.268 1.00 10.73 182 GLY B O 1
ATOM 1681 N N . ARG B 1 115 ? -2.914 2.442 35.387 1.00 10.12 183 ARG B N 1
ATOM 1682 C CA . ARG B 1 115 ? -3.667 3.473 36.005 1.00 10.50 183 ARG B CA 1
ATOM 1683 C C . ARG B 1 115 ? -3.052 4.864 35.706 1.00 9.34 183 ARG B C 1
ATOM 1684 O O . ARG B 1 115 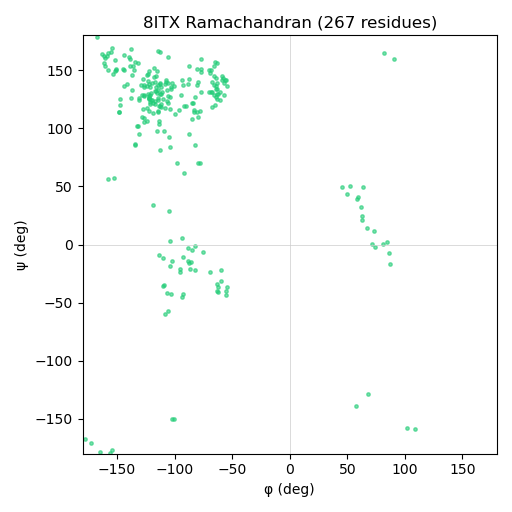? -1.874 5.083 35.928 1.00 10.55 183 ARG B O 1
ATOM 1692 N N . GLU B 1 116 ? -3.873 5.803 35.236 1.00 10.11 184 GLU B N 1
ATOM 1693 C CA . GLU B 1 116 ? -3.391 7.146 34.984 1.00 9.18 184 GLU B CA 1
ATOM 1694 C C . GLU B 1 116 ? -3.306 7.947 36.241 1.00 9.17 184 GLU B C 1
ATOM 1695 O O . GLU B 1 116 ? -4.227 7.821 37.151 1.00 11.49 184 GLU B O 1
ATOM 1701 N N . GLU B 1 117 ? -2.251 8.768 36.409 1.00 9.22 185 GLU B N 1
ATOM 1702 C CA . GLU B 1 117 ? -2.166 9.769 37.449 1.00 9.43 185 GLU B CA 1
ATOM 1703 C C . GLU B 1 117 ? -2.225 11.096 36.763 1.00 9.47 185 GLU B C 1
ATOM 1704 O O . GLU B 1 117 ? -1.374 11.417 35.943 1.00 10.98 185 GLU B O 1
ATOM 1710 N N . ARG B 1 118 ? -3.243 11.889 37.074 1.00 10.39 186 ARG B N 1
ATOM 1711 C CA . ARG B 1 118 ? -3.559 13.168 36.338 1.00 10.54 186 ARG B CA 1
ATOM 1712 C C . ARG B 1 118 ? -3.392 14.279 37.274 1.00 11.90 186 ARG B C 1
ATOM 1713 O O . ARG B 1 118 ? -3.782 14.162 38.474 1.00 12.36 186 ARG B O 1
ATOM 1721 N N . GLN B 1 119 ? -2.937 15.403 36.793 1.00 11.74 187 GLN B N 1
ATOM 1722 C CA . GLN B 1 119 ? -3.111 16.587 37.569 1.00 12.32 187 GLN B CA 1
ATOM 1723 C C . GLN B 1 119 ? -3.186 17.802 36.755 1.00 11.42 187 GLN B C 1
ATOM 1724 O O . GLN B 1 119 ? -2.794 17.896 35.534 1.00 12.25 187 GLN B O 1
ATOM 1730 N N . SER B 1 120 ? -3.783 18.803 37.402 1.00 11.84 188 SER B N 1
ATOM 1731 C CA . SER B 1 120 ? -4.175 20.021 36.695 1.00 11.76 188 SER B CA 1
ATOM 1732 C C . SER B 1 120 ? -3.149 21.089 36.819 1.00 11.41 188 SER B C 1
ATOM 1733 O O . SER B 1 120 ? -3.133 22.006 35.957 1.00 13.72 188 SER B O 1
ATOM 1736 N N . VAL B 1 121 ? -2.290 21.145 37.788 1.00 11.44 189 VAL B N 1
ATOM 1737 C CA . VAL B 1 121 ? -1.219 22.164 37.853 1.00 13.62 189 VAL B CA 1
ATOM 1738 C C . VAL B 1 121 ? -0.289 21.941 36.707 1.00 11.53 189 VAL B C 1
ATOM 1739 O O . VAL B 1 121 ? 0.316 20.904 36.562 1.00 12.37 189 VAL B O 1
ATOM 1743 N N . PHE B 1 122 ? -0.196 22.987 35.863 1.00 12.45 190 PHE B N 1
ATOM 1744 C CA . PHE B 1 122 ? 0.414 22.814 34.518 1.00 12.57 190 PHE B CA 1
ATOM 1745 C C . PHE B 1 122 ? 1.382 23.931 34.300 1.00 11.59 190 PHE B C 1
ATOM 1746 O O . PHE B 1 122 ? 0.938 25.075 33.972 1.00 15.28 190 PHE B O 1
ATOM 1754 N N . PRO B 1 123 ? 2.684 23.699 34.445 1.00 11.94 191 PRO B N 1
ATOM 1755 C CA . PRO B 1 123 ? 3.629 24.798 34.501 1.00 13.19 191 PRO B CA 1
ATOM 1756 C C . PRO B 1 123 ? 4.118 25.207 33.123 1.00 12.87 191 PRO B C 1
ATOM 1757 O O . PRO B 1 123 ? 4.665 26.313 32.979 1.00 17.79 191 PRO B O 1
ATOM 1761 N N . PHE B 1 124 ? 3.918 24.443 32.072 1.00 11.55 192 PHE B N 1
ATOM 1762 C CA . PHE B 1 124 ? 4.424 24.745 30.742 1.00 11.69 192 PHE B CA 1
ATOM 1763 C C . PHE B 1 124 ? 3.580 25.852 30.034 1.00 12.13 192 PHE B C 1
ATOM 1764 O O . PHE B 1 124 ? 2.354 25.957 30.241 1.00 14.52 192 PHE B O 1
ATOM 1772 N N . GLU B 1 125 ? 4.253 26.618 29.201 1.00 11.84 193 GLU B N 1
ATOM 1773 C CA . GLU B 1 125 ? 3.617 27.689 28.461 1.00 14.97 193 GLU B CA 1
ATOM 1774 C C . GLU B 1 125 ? 4.122 27.664 27.026 1.00 13.93 193 GLU B C 1
ATOM 1775 O O . GLU B 1 125 ? 5.297 27.645 26.782 1.00 13.87 193 GLU B O 1
ATOM 1781 N N . SER B 1 126 ? 3.150 27.753 26.142 1.00 15.89 194 SER B N 1
ATOM 1782 C CA . SER B 1 126 ? 3.359 27.660 24.716 1.00 16.55 194 SER B CA 1
ATOM 1783 C C . SER B 1 126 ? 4.339 28.727 24.353 1.00 16.48 194 SER B C 1
ATOM 1784 O O . SER B 1 126 ? 4.179 29.875 24.726 1.00 17.89 194 SER B O 1
ATOM 1787 N N . GLY B 1 127 ? 5.387 28.340 23.636 1.00 17.23 195 GLY B N 1
ATOM 1788 C CA . GLY B 1 127 ? 6.380 29.273 23.159 1.00 17.56 195 GLY B CA 1
ATOM 1789 C C . GLY B 1 127 ? 7.425 29.700 24.111 1.00 18.22 195 GLY B C 1
ATOM 1790 O O . GLY B 1 127 ? 8.323 30.381 23.722 1.00 20.38 195 GLY B O 1
ATOM 1791 N N . LYS B 1 128 ? 7.372 29.185 25.351 1.00 17.84 196 LYS B N 1
ATOM 1792 C CA . LYS B 1 128 ? 8.239 29.640 26.453 1.00 15.11 196 LYS B CA 1
ATOM 1793 C C . LYS B 1 128 ? 9.266 28.613 27.032 1.00 15.59 196 LYS B C 1
ATOM 1794 O O . LYS B 1 128 ? 9.029 27.388 26.927 1.00 14.73 196 LYS B O 1
ATOM 1800 N N . PRO B 1 129 ? 10.414 29.066 27.525 1.00 15.40 197 PRO B N 1
ATOM 1801 C CA . PRO B 1 129 ? 11.441 28.118 27.993 1.00 15.66 197 PRO B CA 1
ATOM 1802 C C . PRO B 1 129 ? 10.919 27.351 29.220 1.00 15.12 197 PRO B C 1
ATOM 1803 O O . PRO B 1 129 ? 10.090 27.831 29.981 1.00 16.54 197 PRO B O 1
ATOM 1807 N N . PHE B 1 130 ? 11.433 26.162 29.432 1.00 13.87 198 PHE B N 1
ATOM 1808 C CA . PHE B 1 130 ? 11.106 25.392 30.609 1.00 14.56 198 PHE B CA 1
ATOM 1809 C C . PHE B 1 130 ? 12.372 24.662 31.013 1.00 13.41 198 PHE B C 1
ATOM 1810 O O . PHE B 1 130 ? 13.328 24.424 30.249 1.00 13.84 198 PHE B O 1
ATOM 1818 N N . LYS B 1 131 ? 12.317 24.194 32.286 1.00 12.54 199 LYS B N 1
ATOM 1819 C CA . LYS B 1 131 ? 13.326 23.279 32.876 1.00 12.48 199 LYS B CA 1
ATOM 1820 C C . LYS B 1 131 ? 12.593 22.130 33.533 1.00 10.95 199 LYS B C 1
ATOM 1821 O O . LYS B 1 131 ? 11.670 22.372 34.320 1.00 11.52 199 LYS B O 1
ATOM 1827 N N . ILE B 1 132 ? 12.925 20.896 33.192 1.00 10.64 200 ILE B N 1
ATOM 1828 C CA . ILE B 1 132 ? 12.343 19.711 33.919 1.00 10.21 200 ILE B CA 1
ATOM 1829 C C . ILE B 1 132 ? 13.527 19.046 34.617 1.00 10.11 200 ILE B C 1
ATOM 1830 O O . ILE B 1 132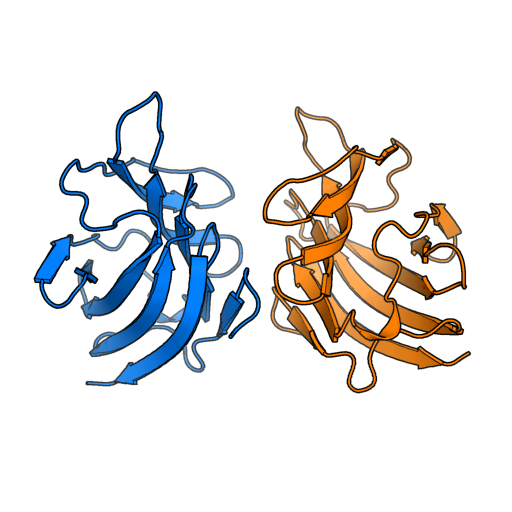 ? 14.589 18.790 33.940 1.00 11.78 200 ILE B O 1
ATOM 1835 N N . GLN B 1 133 ? 13.366 18.724 35.891 1.00 10.12 201 GLN B N 1
ATOM 1836 C CA . GLN B 1 133 ? 14.364 17.917 36.598 1.00 10.60 201 GLN B CA 1
ATOM 1837 C C . GLN B 1 133 ? 13.643 16.744 37.149 1.00 11.14 201 GLN B C 1
ATOM 1838 O O . GLN B 1 133 ? 12.522 16.837 37.714 1.00 11.74 201 GLN B O 1
ATOM 1844 N N . VAL B 1 134 ? 14.287 15.547 37.003 1.00 11.08 202 VAL B N 1
ATOM 1845 C CA . VAL B 1 134 ? 13.796 14.353 37.590 1.00 10.79 202 VAL B CA 1
ATOM 1846 C C . VAL B 1 134 ? 14.826 13.798 38.559 1.00 10.24 202 VAL B C 1
ATOM 1847 O O . VAL B 1 134 ? 16.010 13.540 38.154 1.00 12.16 202 VAL B O 1
ATOM 1851 N N . LEU B 1 135 ? 14.479 13.580 39.779 1.00 10.76 203 LEU B N 1
ATOM 1852 C CA . LEU B 1 135 ? 15.361 13.023 40.794 1.00 10.27 203 LEU B CA 1
ATOM 1853 C C . LEU B 1 135 ? 14.844 11.661 41.143 1.00 11.26 203 LEU B C 1
ATOM 1854 O O . LEU B 1 135 ? 13.692 11.472 41.503 1.00 12.62 203 LEU B O 1
ATOM 1859 N N . VAL B 1 136 ? 15.673 10.621 40.963 1.00 11.85 204 VAL B N 1
ATOM 1860 C CA . VAL B 1 136 ? 15.286 9.263 41.284 1.00 11.58 204 VAL B CA 1
ATOM 1861 C C . VAL B 1 136 ? 15.505 8.975 42.723 1.00 11.48 204 VAL B C 1
ATOM 1862 O O . VAL B 1 136 ? 16.643 9.170 43.214 1.00 14.05 204 VAL B O 1
ATOM 1866 N N . GLU B 1 137 ? 14.488 8.598 43.454 1.00 11.93 205 GLU B N 1
ATOM 1867 C CA . GLU B 1 137 ? 14.574 8.188 44.829 1.00 12.49 205 GLU B CA 1
ATOM 1868 C C . GLU B 1 137 ? 14.246 6.710 44.878 1.00 13.04 205 GLU B C 1
ATOM 1869 O O . GLU B 1 137 ? 13.820 6.088 43.905 1.00 12.13 205 GLU B O 1
ATOM 1875 N N . PRO B 1 138 ? 14.543 6.027 46.029 1.00 12.86 206 PRO B N 1
ATOM 1876 C CA . PRO B 1 138 ? 14.261 4.553 46.115 1.00 13.67 206 PRO B CA 1
ATOM 1877 C C . PRO B 1 138 ? 12.848 4.195 45.810 1.00 13.55 206 PRO B C 1
ATOM 1878 O O . PRO B 1 138 ? 12.633 3.115 45.208 1.00 13.93 206 PRO B O 1
ATOM 1882 N N . ASP B 1 139 ? 11.871 5.024 46.202 1.00 12.63 207 ASP B N 1
ATOM 1883 C CA . ASP B 1 139 ? 10.502 4.643 46.090 1.00 14.24 207 ASP B CA 1
ATOM 1884 C C . ASP B 1 139 ? 9.697 5.394 45.024 1.00 11.93 207 ASP B C 1
ATOM 1885 O O . ASP B 1 139 ? 8.542 5.015 44.762 1.00 11.88 207 ASP B O 1
ATOM 1890 N N . HIS B 1 140 ? 10.269 6.462 44.489 1.00 10.90 208 HIS B N 1
ATOM 1891 C CA . HIS B 1 140 ? 9.521 7.280 43.521 1.00 10.55 208 HIS B CA 1
ATOM 1892 C C . HIS B 1 140 ? 10.471 8.090 42.683 1.00 10.21 208 HIS B C 1
ATOM 1893 O O . HIS B 1 140 ? 11.624 8.269 43.062 1.00 11.01 208 HIS B O 1
ATOM 1900 N N . PHE B 1 141 ? 9.968 8.577 41.549 1.00 9.76 209 PHE B N 1
ATOM 1901 C CA . PHE B 1 141 ? 10.594 9.736 40.878 1.00 10.55 209 PHE B CA 1
ATOM 1902 C C . PHE B 1 141 ? 10.025 10.998 41.448 1.00 9.97 209 PHE B C 1
ATOM 1903 O O . PHE B 1 141 ? 8.782 11.104 41.614 1.00 10.90 209 PHE B O 1
ATOM 1911 N N . LYS B 1 142 ? 10.827 12.014 41.617 1.00 9.75 210 LYS B N 1
ATOM 1912 C CA . LYS B 1 142 ? 10.419 13.372 41.899 1.00 10.21 210 LYS B CA 1
ATOM 1913 C C . LYS B 1 142 ? 10.619 14.197 40.698 1.00 10.76 210 LYS B C 1
ATOM 1914 O O . LYS B 1 142 ? 11.640 14.097 40.020 1.00 12.17 210 LYS B O 1
ATOM 1920 N N . VAL B 1 143 ? 9.622 15.008 40.327 1.00 9.74 211 VAL B N 1
ATOM 1921 C CA . VAL B 1 143 ? 9.748 15.872 39.190 1.00 9.95 211 VAL B CA 1
ATOM 1922 C C . VAL B 1 143 ? 9.549 17.328 39.609 1.00 9.71 211 VAL B C 1
ATOM 1923 O O . VAL B 1 143 ? 8.530 17.628 40.287 1.00 10.08 211 VAL B O 1
ATOM 1927 N N . ALA B 1 144 ? 10.476 18.156 39.225 1.00 8.94 212 ALA B N 1
ATOM 1928 C CA . ALA B 1 144 ? 10.396 19.611 39.466 1.00 9.05 212 ALA B CA 1
ATOM 1929 C C . ALA B 1 144 ? 10.454 20.291 38.129 1.00 9.56 212 ALA B C 1
ATOM 1930 O O . ALA B 1 144 ? 11.202 19.896 37.182 1.00 9.95 212 ALA B O 1
ATOM 1932 N N . VAL B 1 145 ? 9.590 21.283 37.939 1.00 10.09 213 VAL B N 1
ATOM 1933 C CA . VAL B 1 145 ? 9.571 22.045 36.638 1.00 9.86 213 VAL B CA 1
ATOM 1934 C C . VAL B 1 145 ? 9.815 23.498 37.018 1.00 9.91 213 VAL B C 1
ATOM 1935 O O . VAL B 1 145 ? 9.214 24.052 37.987 1.00 10.01 213 VAL B O 1
ATOM 1939 N N . ASN B 1 146 ? 10.777 24.123 36.386 1.00 9.71 214 ASN B N 1
ATOM 1940 C CA . ASN B 1 146 ? 11.089 25.540 36.636 1.00 10.11 214 ASN B CA 1
ATOM 1941 C C . ASN B 1 146 ? 11.439 25.708 38.085 1.00 10.01 214 ASN B C 1
ATOM 1942 O O . ASN B 1 146 ? 11.102 26.724 38.691 1.00 11.47 214 ASN B O 1
ATOM 1947 N N . ASP B 1 147 ? 12.197 24.764 38.655 1.00 10.42 215 ASP B N 1
ATOM 1948 C CA . ASP B 1 147 ? 12.702 24.729 40.030 1.00 10.92 215 ASP B CA 1
ATOM 1949 C C . ASP B 1 147 ? 11.655 24.463 41.046 1.00 9.55 215 ASP B C 1
ATOM 1950 O O . ASP B 1 147 ? 11.985 24.312 42.225 1.00 14.42 215 ASP B O 1
ATOM 1955 N N . ALA B 1 148 ? 10.391 24.267 40.740 1.00 9.98 216 ALA B N 1
ATOM 1956 C CA . ALA B 1 148 ? 9.310 24.064 41.690 1.00 9.83 216 ALA B CA 1
ATOM 1957 C C . ALA B 1 148 ? 8.900 22.613 41.635 1.00 9.48 216 ALA B C 1
ATOM 1958 O O . ALA B 1 148 ? 8.752 21.973 40.609 1.00 9.89 216 ALA B O 1
ATOM 1960 N N . HIS B 1 149 ? 8.627 22.031 42.812 1.00 9.79 217 HIS B N 1
ATOM 1961 C CA . HIS B 1 149 ? 8.177 20.631 42.879 1.00 9.93 217 HIS B CA 1
ATOM 1962 C C . HIS B 1 149 ? 6.864 20.519 42.142 1.00 9.98 217 HIS B C 1
ATOM 1963 O O . HIS B 1 149 ? 5.911 21.316 42.398 1.00 12.52 217 HIS B O 1
ATOM 1970 N N . LEU B 1 150 ? 6.757 19.570 41.241 1.00 9.62 218 LEU B N 1
ATOM 1971 C CA . LEU B 1 150 ? 5.543 19.342 40.499 1.00 10.22 218 LEU B CA 1
ATOM 1972 C C . LEU B 1 150 ? 4.858 18.094 41.014 1.00 10.52 218 LEU B C 1
ATOM 1973 O O . LEU B 1 150 ? 3.653 18.163 41.322 1.00 11.80 218 LEU B O 1
ATOM 1978 N N . LEU B 1 151 ? 5.479 16.932 41.020 1.00 9.90 219 LEU B N 1
ATOM 1979 C CA . LEU B 1 151 ? 4.769 15.713 41.352 1.00 10.27 219 LEU B CA 1
ATOM 1980 C C . LEU B 1 151 ? 5.808 14.649 41.724 1.00 9.06 219 LEU B C 1
ATOM 1981 O O . LEU B 1 151 ? 7.016 14.776 41.480 1.00 10.27 219 LEU B O 1
ATOM 1986 N N . GLN B 1 152 ? 5.293 13.645 42.378 1.00 9.84 220 GLN B N 1
ATOM 1987 C CA A GLN B 1 152 ? 6.049 12.404 42.593 0.50 10.09 220 GLN B CA 1
ATOM 1988 C CA B GLN B 1 152 ? 5.989 12.395 42.684 0.50 11.14 220 GLN B CA 1
ATOM 1989 C C . GLN B 1 152 ? 5.320 11.279 41.888 1.00 9.79 220 GLN B C 1
ATOM 1990 O O . GLN B 1 152 ? 4.077 11.249 41.850 1.00 11.43 220 GLN B O 1
ATOM 2001 N N . TYR B 1 153 ? 6.046 10.308 41.353 1.00 9.72 221 TYR B N 1
ATOM 2002 C CA . TYR B 1 153 ? 5.522 9.122 40.696 1.00 8.93 221 TYR B CA 1
ATOM 2003 C C . TYR B 1 153 ? 6.061 7.874 41.336 1.00 9.93 221 TYR B C 1
ATOM 2004 O O . TYR B 1 153 ? 7.285 7.622 41.226 1.00 9.54 221 TYR B O 1
ATOM 2013 N N . ASN B 1 154 ? 5.268 7.163 42.100 1.00 10.24 222 ASN B N 1
ATOM 2014 C CA . ASN B 1 154 ? 5.743 5.944 42.808 1.00 10.24 222 ASN B CA 1
ATOM 2015 C C . ASN B 1 154 ? 6.145 4.905 41.814 1.00 9.32 222 ASN B C 1
ATOM 2016 O O . ASN B 1 154 ? 5.483 4.674 40.794 1.00 10.33 222 ASN B O 1
ATOM 2021 N N . HIS B 1 155 ? 7.298 4.248 42.087 1.00 10.48 223 HIS B N 1
ATOM 2022 C CA . HIS B 1 155 ? 7.770 3.218 41.122 1.00 10.04 223 HIS B CA 1
ATOM 2023 C C . HIS B 1 155 ? 6.768 2.059 41.028 1.00 10.47 223 HIS B C 1
ATOM 2024 O O . HIS B 1 155 ? 6.413 1.448 42.036 1.00 12.85 223 HIS B O 1
ATOM 2031 N N . ARG B 1 156 ? 6.402 1.713 39.814 1.00 9.19 224 ARG B N 1
ATOM 2032 C CA . ARG B 1 156 ? 5.641 0.502 39.523 1.00 9.25 224 ARG B CA 1
ATOM 2033 C C . ARG B 1 156 ? 6.569 -0.564 38.938 1.00 9.54 224 ARG B C 1
ATOM 2034 O O . ARG B 1 156 ? 6.491 -1.729 39.323 1.00 11.77 224 ARG B O 1
ATOM 2042 N N . VAL B 1 157 ? 7.463 -0.169 38.041 1.00 10.11 225 VAL B N 1
ATOM 2043 C CA . VAL B 1 157 ? 8.595 -1.007 37.596 1.00 10.46 225 VAL B CA 1
ATOM 2044 C C . VAL B 1 157 ? 9.656 -0.939 38.618 1.00 9.83 225 VAL B C 1
ATOM 2045 O O . VAL B 1 157 ? 10.230 0.149 38.885 1.00 11.07 225 VAL B O 1
ATOM 2049 N N . LYS B 1 158 ? 9.882 -2.048 39.365 1.00 10.96 226 LYS B N 1
ATOM 2050 C CA . LYS B 1 158 ? 10.746 -2.022 40.528 1.00 10.48 226 LYS B CA 1
ATOM 2051 C C . LYS B 1 158 ? 12.206 -2.246 40.174 1.00 10.28 226 LYS B C 1
ATOM 2052 O O . LYS B 1 158 ? 13.095 -1.927 40.983 1.00 10.64 226 LYS B O 1
ATOM 2058 N N . LYS B 1 159 ? 12.485 -2.841 39.024 1.00 10.33 227 LYS B N 1
ATOM 2059 C CA . LYS B 1 159 ? 13.885 -3.124 38.566 1.00 9.48 227 LYS B CA 1
ATOM 2060 C C . LYS B 1 159 ? 14.524 -1.894 37.994 1.00 10.21 227 LYS B C 1
ATOM 2061 O O . LYS B 1 159 ? 14.669 -1.749 36.828 1.00 10.52 227 LYS B O 1
ATOM 2067 N N . LEU B 1 160 ? 14.822 -0.940 38.908 1.00 10.17 228 LEU B N 1
ATOM 2068 C CA . LEU B 1 160 ? 15.191 0.413 38.502 1.00 10.43 228 LEU B CA 1
ATOM 2069 C C . LEU B 1 160 ? 16.388 0.355 37.526 1.00 10.37 228 LEU B C 1
ATOM 2070 O O . LEU B 1 160 ? 16.425 1.060 36.543 1.00 12.39 228 LEU B O 1
ATOM 2075 N N . ASN B 1 161 ? 17.387 -0.498 37.860 1.00 13.57 229 ASN B N 1
ATOM 2076 C CA . ASN B 1 161 ? 18.657 -0.598 37.173 1.00 17.47 229 ASN B CA 1
ATOM 2077 C C . ASN B 1 161 ? 18.441 -0.991 35.623 1.00 14.43 229 ASN B C 1
ATOM 2078 O O . ASN B 1 161 ? 19.339 -0.743 34.720 1.00 15.70 229 ASN B O 1
ATOM 2083 N N . GLU B 1 162 ? 17.274 -1.581 35.349 1.00 11.87 230 GLU B N 1
ATOM 2084 C CA . GLU B 1 162 ? 16.985 -2.065 34.016 1.00 13.22 230 GLU B CA 1
ATOM 2085 C C . GLU B 1 162 ? 16.348 -0.985 33.147 1.00 12.67 230 GLU B C 1
ATOM 2086 O O . GLU B 1 162 ? 16.034 -1.196 31.994 1.00 13.85 230 GLU B O 1
ATOM 2092 N N . ILE B 1 163 ? 16.097 0.207 33.760 1.00 12.74 231 ILE B N 1
ATOM 2093 C CA . ILE B 1 163 ? 15.560 1.309 32.933 1.00 13.68 231 ILE B CA 1
ATOM 2094 C C . ILE B 1 163 ? 16.821 1.939 32.279 1.00 14.23 231 ILE B C 1
ATOM 2095 O O . ILE B 1 163 ? 17.718 2.467 32.993 1.00 15.10 231 ILE B O 1
ATOM 2100 N N . SER B 1 164 ? 16.885 1.794 30.964 1.00 13.73 232 SER B N 1
ATOM 2101 C CA . SER B 1 164 ? 18.094 2.028 30.197 1.00 15.09 232 SER B CA 1
ATOM 2102 C C . SER B 1 164 ? 18.166 3.291 29.459 1.00 18.21 232 SER B C 1
ATOM 2103 O O . SER B 1 164 ? 19.265 3.676 29.029 1.00 18.85 232 SER B O 1
ATOM 2106 N N . LYS B 1 165 ? 17.062 4.001 29.298 1.00 16.40 233 LYS B N 1
ATOM 2107 C CA . LYS B 1 165 ? 17.154 5.193 28.501 1.00 18.50 233 LYS B CA 1
ATOM 2108 C C . LYS B 1 165 ? 15.926 6.050 28.895 1.00 16.02 233 LYS B C 1
ATOM 2109 O O . LYS B 1 165 ? 14.838 5.550 29.409 1.00 15.34 233 LYS B O 1
ATOM 2115 N N . LEU B 1 166 ? 16.053 7.352 28.575 1.00 14.06 234 LEU B N 1
ATOM 2116 C CA . LEU B 1 166 ? 14.977 8.326 28.620 1.00 13.45 234 LEU B CA 1
ATOM 2117 C C . LEU B 1 166 ? 14.723 8.776 27.228 1.00 12.70 234 LEU B C 1
ATOM 2118 O O . LEU B 1 166 ? 15.657 9.350 26.622 1.00 14.42 234 LEU B O 1
ATOM 2123 N N . GLY B 1 167 ? 13.532 8.682 26.732 1.00 12.87 235 GLY B N 1
ATOM 2124 C CA . GLY B 1 167 ? 13.085 9.265 25.503 1.00 12.89 235 GLY B CA 1
ATOM 2125 C C . GLY B 1 167 ? 12.489 10.612 25.786 1.00 12.90 235 GLY B C 1
ATOM 2126 O O . GLY B 1 167 ? 11.664 10.705 26.742 1.00 13.46 235 GLY B O 1
ATOM 2127 N N . ILE B 1 168 ? 12.756 11.616 24.998 1.00 13.16 236 ILE B N 1
ATOM 2128 C CA . ILE B 1 168 ? 12.188 12.925 25.135 1.00 14.22 236 ILE B CA 1
ATOM 2129 C C . ILE B 1 168 ? 11.476 13.268 23.820 1.00 13.59 236 ILE B C 1
ATOM 2130 O O . ILE B 1 168 ? 12.179 13.311 22.745 1.00 16.49 236 ILE B O 1
ATOM 2135 N N . SER B 1 169 ? 10.184 13.430 23.744 1.00 13.55 237 SER B N 1
ATOM 2136 C CA . SER B 1 169 ? 9.493 13.570 22.505 1.00 15.42 237 SER B CA 1
ATOM 2137 C C . SER B 1 169 ? 8.435 14.655 22.572 1.00 13.87 237 SER B C 1
ATOM 2138 O O . SER B 1 169 ? 8.090 15.160 23.672 1.00 14.45 237 SER B O 1
ATOM 2141 N N . GLY B 1 170 ? 7.889 15.052 21.412 1.00 15.23 238 GLY B N 1
ATOM 2142 C CA . GLY B 1 170 ? 6.811 15.978 21.381 1.00 15.10 238 GLY B CA 1
ATOM 2143 C C . GLY B 1 170 ? 7.174 17.406 21.027 1.00 14.77 238 GLY B C 1
ATOM 2144 O O . GLY B 1 170 ? 8.234 17.618 20.347 1.00 17.04 238 GLY B O 1
ATOM 2145 N N . ASP B 1 171 ? 6.339 18.334 21.414 1.00 13.84 239 ASP B N 1
ATOM 2146 C CA . ASP B 1 171 ? 6.313 19.661 20.794 1.00 14.73 239 ASP B CA 1
ATOM 2147 C C . ASP B 1 171 ? 7.196 20.680 21.483 1.00 13.94 239 ASP B C 1
ATOM 2148 O O . ASP B 1 171 ? 6.759 21.650 22.004 1.00 14.50 239 ASP B O 1
ATOM 2153 N N . ILE B 1 172 ? 8.501 20.352 21.470 1.00 15.31 240 ILE B N 1
ATOM 2154 C CA . ILE B 1 172 ? 9.498 21.204 22.086 1.00 15.27 240 ILE B CA 1
ATOM 2155 C C . ILE B 1 172 ? 10.679 21.447 21.142 1.00 17.15 240 ILE B C 1
ATOM 2156 O O . ILE B 1 172 ? 10.964 20.609 20.295 1.00 17.89 240 ILE B O 1
ATOM 2161 N N . ASP B 1 173 ? 11.356 22.557 21.399 1.00 15.20 241 ASP B N 1
ATOM 2162 C CA . ASP B 1 173 ? 12.731 22.717 20.970 1.00 17.64 241 ASP B CA 1
ATOM 2163 C C . ASP B 1 173 ? 13.610 22.346 22.115 1.00 15.95 241 ASP B C 1
ATOM 2164 O O . ASP B 1 173 ? 13.600 23.000 23.168 1.00 19.50 241 ASP B O 1
ATOM 2169 N N . LEU B 1 174 ? 14.368 21.319 21.967 1.00 14.76 242 LEU B N 1
ATOM 2170 C CA . LEU B 1 174 ? 15.172 20.776 22.996 1.00 14.95 242 LEU B CA 1
ATOM 2171 C C . LEU B 1 174 ? 16.558 21.400 23.014 1.00 17.32 242 LEU B C 1
ATOM 2172 O O . LEU B 1 174 ? 17.246 21.305 21.974 1.00 19.92 242 LEU B O 1
ATOM 2177 N N . THR B 1 175 ? 16.957 22.045 24.093 1.00 17.29 243 THR B N 1
ATOM 2178 C CA . THR B 1 175 ? 18.255 22.761 24.290 1.00 21.67 243 THR B CA 1
ATOM 2179 C C . THR B 1 175 ? 19.291 21.825 24.957 1.00 19.07 243 THR B C 1
ATOM 2180 O O . THR B 1 175 ? 20.458 21.805 24.550 1.00 25.68 243 THR B O 1
ATOM 2184 N N . SER B 1 176 ? 18.938 21.061 26.001 1.00 18.72 244 SER B N 1
ATOM 2185 C CA . SER B 1 176 ? 19.886 20.211 26.696 1.00 19.12 244 SER B CA 1
ATOM 2186 C C . SER B 1 176 ? 19.179 19.032 27.348 1.00 19.34 244 SER B C 1
ATOM 2187 O O . SER B 1 176 ? 18.013 19.221 27.824 1.00 17.75 244 SER B O 1
ATOM 2190 N N . ALA B 1 177 ? 19.820 17.850 27.441 1.00 16.98 245 ALA B N 1
ATOM 2191 C CA . ALA B 1 177 ? 19.286 16.645 28.133 1.00 16.28 245 ALA B CA 1
ATOM 2192 C C . ALA B 1 177 ? 20.492 15.955 28.691 1.00 17.26 245 ALA B C 1
ATOM 2193 O O . ALA B 1 177 ? 21.455 15.632 27.927 1.00 19.67 245 ALA B O 1
ATOM 2195 N N . SER B 1 178 ? 20.552 15.792 29.982 1.00 16.66 246 SER B N 1
ATOM 2196 C CA . SER B 1 178 ? 21.702 15.265 30.653 1.00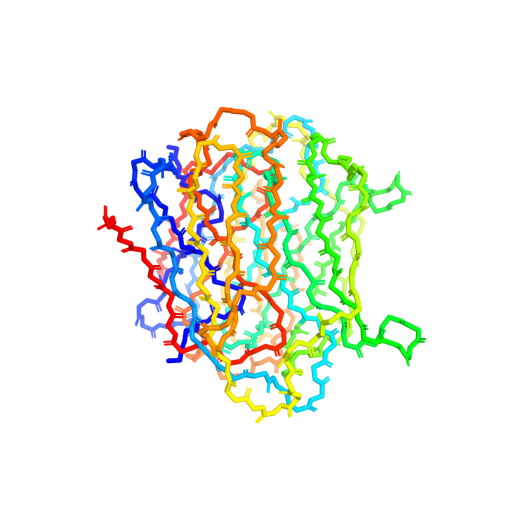 18.32 246 SER B CA 1
ATOM 2197 C C . SER B 1 178 ? 21.368 14.606 31.988 1.00 19.78 246 SER B C 1
ATOM 2198 O O . SER B 1 178 ? 20.266 14.796 32.615 1.00 16.25 246 SER B O 1
ATOM 2201 N N . TYR B 1 179 ? 22.340 13.919 32.542 1.00 14.84 247 TYR B N 1
ATOM 2202 C CA . TYR B 1 179 ? 22.166 13.196 33.774 1.00 14.55 247 TYR B CA 1
ATOM 2203 C C . TYR B 1 179 ? 23.449 13.233 34.656 1.00 13.22 247 TYR B C 1
ATOM 2204 O O . TYR B 1 179 ? 24.585 13.437 34.104 1.00 12.71 247 TYR B O 1
ATOM 2213 N N . THR B 1 180 ? 23.283 13.172 35.954 1.00 13.25 248 THR B N 1
ATOM 2214 C CA . THR B 1 180 ? 24.441 13.008 36.833 1.00 12.68 248 THR B CA 1
ATOM 2215 C C . THR B 1 180 ? 23.976 12.358 38.102 1.00 13.45 248 THR B C 1
ATOM 2216 O O . THR B 1 180 ? 22.756 11.966 38.194 1.00 14.29 248 THR B O 1
ATOM 2220 N N . MET B 1 181 ? 24.844 12.162 39.081 1.00 13.71 249 MET B N 1
ATOM 2221 C CA . MET B 1 181 ? 24.496 11.646 40.415 1.00 11.95 249 MET B CA 1
ATOM 2222 C C . MET B 1 181 ? 24.710 12.750 41.402 1.00 13.83 249 MET B C 1
ATOM 2223 O O . MET B 1 181 ? 25.753 13.436 41.373 1.00 15.39 249 MET B O 1
ATOM 2228 N N . ILE B 1 182 ? 23.823 12.914 42.353 1.00 12.46 250 ILE B N 1
ATOM 2229 C CA . ILE B 1 182 ? 23.900 13.969 43.317 1.00 14.60 250 ILE B CA 1
ATOM 2230 C C . ILE B 1 182 ? 23.906 13.436 44.713 1.00 15.72 250 ILE B C 1
ATOM 2231 O O . ILE B 1 182 ? 23.785 12.240 44.976 1.00 20.88 250 ILE B O 1
#